Protein AF-A0A9P3JWU4-F1 (afdb_monomer_lite)

Secondary structure (DSSP, 8-state):
-------------------S---GGGS-SB--EE-B-SSEEEEEEEE-HHHHHHHHHHTSGGG-TT--TTS-EEEBS-HHHHHHHHGGGTS-GGG-EEEEEEEEHHHHHHHHHTEEE-TTSS-TTS-S----------SS----------TTTT-SEEEEEEEEE-TT-PEEEEEEEEEEE-HHHHHHHHTTTTEEEEEE-HHHHHHHHIIIIIS--HHHHHTTS---EE-----HHHHHHTTTTPPPHHHHHHHTT--

Radius of gyration: 22.63 Å; chains: 1; bounding box: 100×48×44 Å

pLDDT: mean 80.23, std 25.46, range [28.19, 98.88]

Structure (mmCIF, N/CA/C/O backbone):
data_AF-A0A9P3JWU4-F1
#
_entry.id   AF-A0A9P3JWU4-F1
#
loop_
_atom_s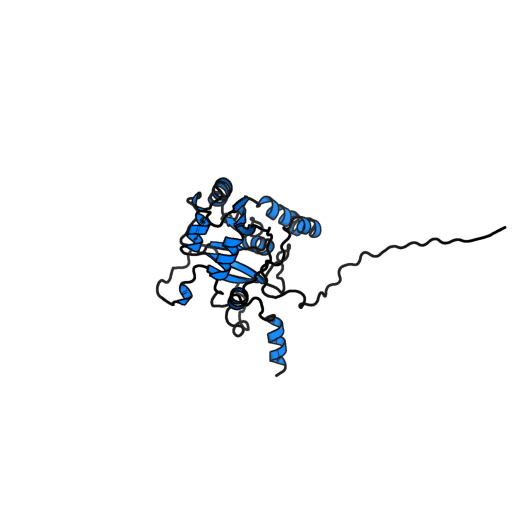ite.group_PDB
_atom_site.id
_atom_site.type_symbol
_atom_site.label_atom_id
_atom_site.label_alt_id
_atom_site.label_comp_id
_atom_site.label_asym_id
_atom_site.label_entity_id
_atom_site.label_seq_id
_atom_site.pdbx_PDB_ins_code
_atom_site.Cartn_x
_atom_site.Cartn_y
_atom_site.Cartn_z
_atom_site.occupancy
_atom_site.B_iso_or_equiv
_atom_site.auth_seq_id
_atom_site.auth_comp_id
_atom_site.auth_asym_id
_atom_site.auth_atom_id
_atom_site.pdbx_PDB_model_num
ATOM 1 N N . MET A 1 1 ? -69.971 -22.251 20.822 1.00 37.25 1 MET A N 1
ATOM 2 C CA . MET A 1 1 ? -69.098 -23.443 20.781 1.00 37.25 1 MET A CA 1
ATOM 3 C C . MET A 1 1 ? -67.683 -22.966 20.485 1.00 37.25 1 MET A C 1
ATOM 5 O O . MET A 1 1 ? -67.554 -22.197 19.546 1.00 37.25 1 MET A O 1
ATOM 9 N N . ALA A 1 2 ? -66.714 -23.394 21.316 1.00 37.97 2 ALA A N 1
ATOM 10 C CA . ALA A 1 2 ? -65.259 -23.099 21.333 1.00 37.97 2 ALA A CA 1
ATOM 11 C C . ALA A 1 2 ? -64.883 -21.612 21.573 1.00 37.97 2 ALA A C 1
ATOM 13 O O . ALA A 1 2 ? -65.160 -20.783 20.720 1.00 37.97 2 ALA A O 1
ATOM 14 N N . GLN A 1 3 ? -64.445 -21.119 22.745 1.00 31.98 3 GLN A N 1
ATOM 15 C CA . GLN A 1 3 ? -63.364 -21.452 23.711 1.00 31.98 3 GLN A CA 1
ATOM 16 C C . GLN A 1 3 ? -61.912 -21.269 23.213 1.00 31.98 3 GLN A C 1
ATOM 18 O O . GLN A 1 3 ? -61.454 -22.068 22.407 1.00 31.98 3 GLN A O 1
ATOM 23 N N . SER A 1 4 ? -61.236 -20.287 23.850 1.00 30.00 4 SER A N 1
ATOM 24 C CA . SER A 1 4 ? -59.821 -20.232 24.309 1.00 30.00 4 SER A CA 1
ATOM 25 C C . SER A 1 4 ? -58.711 -20.190 23.233 1.00 30.00 4 SER A C 1
ATOM 27 O O . SER A 1 4 ? -58.842 -20.822 22.200 1.00 30.00 4 SER A O 1
ATOM 29 N N . SER A 1 5 ? -57.585 -19.472 23.356 1.00 35.16 5 SER A N 1
ATOM 30 C CA . SER A 1 5 ? -56.778 -19.085 24.529 1.00 35.16 5 SER A CA 1
ATOM 31 C C . SER A 1 5 ? -55.750 -17.975 24.203 1.00 35.16 5 SER A C 1
ATOM 33 O O . SER A 1 5 ? -55.296 -17.855 23.067 1.00 35.16 5 SER A O 1
ATOM 35 N N . ASP A 1 6 ? -55.351 -17.241 25.247 1.00 35.03 6 ASP A N 1
ATOM 36 C CA . ASP A 1 6 ? -54.184 -16.352 25.377 1.00 35.03 6 ASP A CA 1
ATOM 37 C C . ASP A 1 6 ? -52.854 -16.905 24.830 1.00 35.03 6 ASP A C 1
ATOM 39 O O . ASP A 1 6 ? -52.588 -18.097 24.957 1.00 35.03 6 ASP A O 1
ATOM 43 N N . SER A 1 7 ? -51.953 -16.009 24.395 1.00 32.28 7 SER A N 1
ATOM 44 C CA . SER A 1 7 ? -50.651 -15.814 25.072 1.00 32.28 7 SER A CA 1
ATOM 45 C C . SER A 1 7 ? -49.801 -14.732 24.396 1.00 32.28 7 SER A C 1
ATOM 47 O O . SER A 1 7 ? -49.468 -14.823 23.215 1.00 32.28 7 SER A O 1
ATOM 49 N N . ALA A 1 8 ? -49.391 -13.739 25.185 1.00 37.44 8 ALA A N 1
ATOM 50 C CA . ALA A 1 8 ? -48.286 -12.843 24.883 1.00 37.44 8 ALA A CA 1
ATOM 51 C C . ALA A 1 8 ? -46.949 -13.605 24.908 1.00 37.44 8 ALA A C 1
ATOM 53 O O . ALA A 1 8 ? -46.707 -14.386 25.827 1.00 37.44 8 ALA A O 1
ATOM 54 N N . PHE A 1 9 ? -46.042 -13.310 23.972 1.00 31.33 9 PHE A N 1
ATOM 55 C CA . PHE A 1 9 ? -44.624 -13.611 24.160 1.00 31.33 9 PHE A CA 1
ATOM 56 C C . PHE A 1 9 ? -43.755 -12.447 23.682 1.00 31.33 9 PHE A C 1
ATOM 58 O O . PHE A 1 9 ? -43.596 -12.171 22.497 1.00 31.33 9 PHE A O 1
ATOM 65 N N . SER A 1 10 ? -43.223 -11.746 24.677 1.00 34.62 10 SER A N 1
ATOM 66 C CA . SER A 1 10 ? -42.090 -10.841 24.576 1.00 34.62 10 SER A CA 1
ATOM 67 C C . SER A 1 10 ? -40.837 -11.659 24.265 1.00 34.62 10 SER A C 1
ATOM 69 O O . SER A 1 10 ? -40.534 -12.601 24.993 1.00 34.62 10 SER A O 1
ATOM 71 N N . SER A 1 11 ? -40.063 -11.281 23.249 1.00 33.41 11 SER A N 1
ATOM 72 C CA . SER A 1 11 ? -38.660 -11.696 23.171 1.00 33.41 11 SER A CA 1
ATOM 73 C C . SER A 1 11 ? -37.769 -10.507 22.833 1.00 33.41 11 SER A C 1
ATOM 75 O O . SER A 1 11 ? -37.489 -10.196 21.676 1.00 33.41 11 SER A O 1
ATOM 77 N N . ARG A 1 12 ? -37.287 -9.859 23.896 1.00 36.41 12 ARG A N 1
ATOM 78 C CA . ARG A 1 12 ? -35.996 -9.171 23.900 1.00 36.41 12 ARG A CA 1
ATOM 79 C C . ARG A 1 12 ? -34.917 -10.190 23.517 1.00 36.41 12 ARG A C 1
ATOM 81 O O . ARG A 1 12 ? -34.580 -11.056 24.315 1.00 36.41 12 ARG A O 1
ATOM 88 N N . GLY A 1 13 ? -34.392 -10.082 22.302 1.00 30.06 13 GLY A N 1
ATOM 89 C CA . GLY A 1 13 ? -33.243 -10.845 21.820 1.00 30.06 13 GLY A CA 1
ATOM 90 C C . GLY A 1 13 ? -31.967 -10.024 21.948 1.00 30.06 13 GLY A C 1
ATOM 91 O O . GLY A 1 13 ? -31.572 -9.344 21.013 1.00 30.06 13 GLY A O 1
ATOM 92 N N . SER A 1 14 ? -31.414 -10.041 23.158 1.00 34.94 14 SER A N 1
ATOM 93 C CA . SER A 1 14 ? -30.021 -9.812 23.553 1.00 34.94 14 SER A CA 1
ATOM 94 C C . SER A 1 14 ? -29.041 -9.276 22.494 1.00 34.94 14 SER A C 1
ATOM 96 O O . SER A 1 14 ? -28.584 -10.003 21.616 1.00 34.94 14 SER A O 1
ATOM 98 N N . SER A 1 15 ? -28.607 -8.028 22.701 1.00 37.97 15 SER A N 1
ATOM 99 C CA . SER A 1 15 ? -27.279 -7.553 22.305 1.00 37.97 15 SER A CA 1
ATOM 100 C C . SER A 1 15 ? -26.234 -8.501 22.897 1.00 37.97 15 SER A C 1
ATOM 102 O O . SER A 1 15 ? -25.996 -8.505 24.106 1.00 37.97 15 SER A O 1
ATOM 104 N N . ALA A 1 16 ? -25.673 -9.373 22.065 1.00 32.38 16 ALA A N 1
ATOM 105 C CA . ALA A 1 16 ? -24.506 -10.154 22.427 1.00 32.38 16 ALA A CA 1
ATOM 106 C C . ALA A 1 16 ? -23.281 -9.282 22.155 1.00 32.38 16 ALA A C 1
ATOM 108 O O . ALA A 1 16 ? -22.803 -9.179 21.027 1.00 32.38 16 ALA A O 1
ATOM 109 N N . ALA A 1 17 ? -22.803 -8.627 23.212 1.00 33.75 17 ALA A N 1
ATOM 110 C CA . ALA A 1 17 ? -21.434 -8.156 23.278 1.00 33.75 17 ALA A CA 1
ATOM 111 C C . ALA A 1 17 ? -20.514 -9.311 22.854 1.00 33.75 17 ALA A C 1
ATOM 113 O O . ALA A 1 17 ? -20.562 -10.392 23.445 1.00 33.75 17 ALA A O 1
ATOM 114 N N . LEU A 1 18 ? -19.721 -9.091 21.805 1.00 33.44 18 LEU A N 1
ATOM 115 C CA . LEU A 1 18 ? -18.682 -10.017 21.370 1.00 33.44 18 LEU A CA 1
ATOM 116 C C . LEU A 1 18 ? -17.683 -10.167 22.520 1.00 33.44 18 LEU A C 1
ATOM 118 O O . LEU A 1 18 ? -16.851 -9.298 22.775 1.00 33.44 18 LEU A O 1
ATOM 122 N N . SER A 1 19 ? -17.846 -11.257 23.264 1.00 33.41 19 SER A N 1
ATOM 123 C CA . SER A 1 19 ? -16.952 -11.669 24.333 1.00 33.41 19 SER A CA 1
ATOM 124 C C . SER A 1 19 ? -15.575 -11.973 23.746 1.00 33.41 19 SER A C 1
ATOM 126 O O . SER A 1 19 ? -15.438 -12.707 22.767 1.00 33.41 19 SER A O 1
ATOM 128 N N . ALA A 1 20 ? -14.558 -11.369 24.351 1.00 46.78 20 ALA A N 1
ATOM 129 C CA . ALA A 1 20 ? -13.158 -11.563 24.038 1.00 46.78 20 ALA A CA 1
ATOM 130 C C . ALA A 1 20 ? -12.727 -13.006 24.337 1.00 46.78 20 ALA A C 1
ATOM 132 O O . ALA A 1 20 ? -12.542 -13.366 25.496 1.00 46.78 20 ALA A O 1
ATOM 133 N N . SER A 1 21 ? -12.584 -13.831 23.296 1.00 42.62 21 SER A N 1
ATOM 134 C CA . SER A 1 21 ? -11.640 -14.965 23.201 1.00 42.62 21 SER A CA 1
ATOM 135 C C . SER A 1 21 ? -11.882 -15.757 21.911 1.00 42.62 21 SER A C 1
ATOM 137 O O . SER A 1 21 ? -12.204 -16.941 21.914 1.00 42.62 21 SER A O 1
ATOM 139 N N . THR A 1 22 ? -11.706 -15.101 20.764 1.00 38.50 22 THR A N 1
ATOM 140 C CA . THR A 1 22 ? -11.489 -15.823 19.506 1.00 38.50 22 THR A CA 1
ATOM 141 C C . THR A 1 22 ? -10.108 -16.487 19.594 1.00 38.50 22 THR A C 1
ATOM 143 O O . THR A 1 22 ? -9.132 -15.763 19.808 1.00 38.50 22 THR A O 1
ATOM 146 N N . PRO A 1 23 ? -9.977 -17.824 19.490 1.00 42.78 23 PRO A N 1
ATOM 147 C CA . PRO A 1 23 ? -8.683 -18.480 19.634 1.00 42.78 23 PRO A CA 1
ATOM 148 C C . PRO A 1 23 ? -7.704 -17.966 18.571 1.00 42.78 23 PRO A C 1
ATOM 150 O O . PRO A 1 23 ? -8.067 -17.808 17.404 1.00 42.78 23 PRO A O 1
ATOM 153 N N . LEU A 1 24 ? -6.450 -17.745 18.982 1.00 48.25 24 LEU A N 1
ATOM 154 C CA . LEU A 1 24 ? -5.320 -17.263 18.166 1.00 48.25 24 LEU A CA 1
ATOM 155 C C . LEU A 1 24 ? -5.073 -18.086 16.878 1.00 48.25 24 LEU A C 1
ATOM 157 O O . LEU A 1 24 ? -4.341 -17.654 15.994 1.00 48.25 24 LEU A O 1
ATOM 161 N N . ALA A 1 25 ? -5.726 -19.244 16.747 1.00 51.16 25 ALA A N 1
ATOM 162 C CA . ALA A 1 25 ? -5.556 -20.235 15.691 1.00 51.16 25 ALA A CA 1
ATOM 163 C C . ALA A 1 25 ? -6.362 -20.002 14.392 1.00 51.16 25 ALA A C 1
ATOM 165 O O . ALA A 1 25 ? -6.246 -20.811 13.477 1.00 51.16 25 ALA A O 1
ATOM 166 N N . LEU A 1 26 ? -7.193 -18.956 14.270 1.00 64.94 26 LEU A N 1
ATOM 167 C CA . LEU A 1 26 ? -8.066 -18.810 13.085 1.00 64.94 26 LEU A CA 1
ATOM 168 C C . LEU A 1 26 ? -7.415 -18.152 11.857 1.00 64.94 26 LEU A C 1
ATOM 170 O O . LEU A 1 26 ? -7.972 -18.245 10.767 1.00 64.94 26 LEU A O 1
ATOM 174 N N . PHE A 1 27 ? -6.246 -17.522 11.994 1.00 69.88 27 PHE A N 1
ATOM 175 C CA . PHE A 1 27 ? -5.587 -16.838 10.877 1.00 69.88 27 PHE A CA 1
ATOM 176 C C . PHE A 1 27 ? -4.122 -17.259 10.749 1.00 69.88 27 PHE A C 1
ATOM 178 O O . PHE A 1 27 ? -3.419 -17.276 11.763 1.00 69.88 27 PHE A O 1
ATOM 185 N N . PRO A 1 28 ? -3.619 -17.541 9.529 1.00 88.00 28 PRO A N 1
ATOM 186 C CA . PRO A 1 28 ? -2.187 -17.718 9.315 1.00 88.00 28 PRO A CA 1
ATOM 187 C C . PRO A 1 28 ? -1.413 -16.470 9.761 1.00 88.00 28 PRO A C 1
ATOM 189 O O . PRO A 1 28 ? -1.845 -15.341 9.490 1.00 88.00 28 PRO A O 1
ATOM 192 N N . GLU A 1 29 ? -0.258 -16.658 10.416 1.00 91.31 29 GLU A N 1
ATOM 193 C CA . GLU A 1 29 ? 0.580 -15.539 10.878 1.00 91.31 29 GLU A CA 1
ATOM 194 C C . GLU A 1 29 ? 0.991 -14.643 9.700 1.00 91.31 29 GLU A C 1
ATOM 196 O O . GLU A 1 29 ? 0.980 -13.417 9.810 1.00 91.31 29 GLU A O 1
ATOM 201 N N . ARG A 1 30 ? 1.332 -15.257 8.560 1.00 95.25 30 ARG A N 1
ATOM 202 C CA . ARG A 1 30 ? 1.864 -14.603 7.358 1.00 95.25 30 ARG A CA 1
ATOM 203 C C . ARG A 1 30 ? 0.929 -14.833 6.173 1.00 95.25 30 ARG A C 1
ATOM 205 O O . ARG A 1 30 ? 1.053 -15.808 5.440 1.00 95.25 30 ARG A O 1
ATOM 212 N N . GLN A 1 31 ? 0.000 -13.905 5.980 1.00 95.31 31 GLN A N 1
ATOM 213 C CA . GLN A 1 31 ? -0.978 -13.934 4.894 1.00 95.31 31 GLN A CA 1
ATOM 214 C C . GLN A 1 31 ? -1.033 -12.564 4.220 1.00 95.31 31 GLN A C 1
ATOM 216 O O . GLN A 1 31 ? -1.078 -11.535 4.896 1.00 95.31 31 GLN A O 1
ATOM 221 N N . ILE A 1 32 ? -1.028 -12.541 2.887 1.00 97.75 32 ILE A N 1
ATOM 222 C CA . ILE A 1 32 ? -1.255 -11.304 2.138 1.00 97.75 32 ILE A CA 1
ATOM 223 C C . ILE A 1 32 ? -2.755 -11.032 2.172 1.00 97.75 32 ILE A C 1
ATOM 225 O O . ILE A 1 32 ? -3.530 -11.822 1.639 1.00 97.75 32 ILE A O 1
ATOM 229 N N . ARG A 1 33 ? -3.152 -9.925 2.800 1.00 97.38 33 ARG A N 1
ATOM 230 C CA . ARG A 1 33 ? -4.524 -9.414 2.759 1.00 97.38 33 ARG A CA 1
ATOM 231 C C . ARG A 1 33 ? -4.546 -8.145 1.932 1.00 97.38 33 ARG A C 1
ATOM 233 O O . ARG A 1 33 ? -3.697 -7.276 2.137 1.00 97.38 33 ARG A O 1
ATOM 240 N N . ALA A 1 34 ? -5.440 -8.085 0.958 1.00 98.25 34 ALA A N 1
ATOM 241 C CA . ALA A 1 34 ? -5.491 -6.994 -0.002 1.00 98.25 34 ALA A CA 1
ATOM 242 C C . ALA A 1 34 ? -6.907 -6.815 -0.546 1.00 98.25 34 ALA A C 1
ATOM 244 O O . ALA A 1 34 ? -7.691 -7.757 -0.586 1.00 98.25 34 ALA A O 1
ATOM 245 N N . SER A 1 35 ? -7.210 -5.613 -1.030 1.00 98.50 35 SER A N 1
ATOM 246 C CA . SER A 1 35 ? -8.372 -5.385 -1.887 1.00 98.50 35 SER A CA 1
ATOM 247 C C . SER A 1 35 ? -7.968 -5.637 -3.338 1.00 98.50 35 SER A C 1
ATOM 249 O O . SER A 1 35 ? -7.003 -5.040 -3.827 1.00 98.50 35 SER A O 1
ATOM 251 N N . PHE A 1 36 ? -8.663 -6.539 -4.025 1.00 98.50 36 PHE A N 1
ATOM 252 C CA . PHE A 1 36 ? -8.336 -6.923 -5.396 1.00 98.50 36 PHE A CA 1
ATOM 253 C C . PHE A 1 36 ? -9.585 -7.257 -6.217 1.00 98.50 36 PHE A C 1
ATOM 255 O O . PHE A 1 36 ? -10.675 -7.462 -5.694 1.00 98.50 36 PHE A O 1
ATOM 262 N N . THR A 1 37 ? -9.404 -7.274 -7.531 1.00 97.94 37 THR A N 1
ATOM 263 C CA . THR A 1 37 ? -10.370 -7.715 -8.538 1.00 97.94 37 THR A CA 1
ATOM 264 C C . THR A 1 37 ? -9.746 -8.842 -9.359 1.00 97.94 37 THR A C 1
ATOM 266 O O . THR A 1 37 ? -8.609 -9.251 -9.118 1.00 97.94 37 THR A O 1
ATOM 269 N N . GLU A 1 38 ? -10.445 -9.312 -10.391 1.00 97.50 38 GLU A N 1
ATOM 270 C CA . GLU A 1 38 ? -9.880 -10.264 -11.352 1.00 97.50 38 GLU A CA 1
ATOM 271 C C . GLU A 1 38 ? -8.575 -9.757 -11.992 1.00 97.50 38 GLU A C 1
ATOM 273 O O . GLU A 1 38 ? -7.665 -10.549 -12.234 1.00 97.50 38 GLU A O 1
ATOM 278 N N . SER A 1 39 ? -8.457 -8.442 -12.214 1.00 98.12 39 SER A N 1
ATOM 279 C CA . SER A 1 39 ? -7.372 -7.831 -12.990 1.00 98.12 39 SER A CA 1
ATOM 280 C C . SER A 1 39 ? -6.420 -6.947 -12.186 1.00 98.12 39 SER A C 1
ATOM 282 O O . SER A 1 39 ? -5.355 -6.592 -12.700 1.00 98.12 39 SER A O 1
ATOM 284 N N . THR A 1 40 ? -6.772 -6.548 -10.960 1.00 98.69 40 THR A N 1
ATOM 285 C CA . THR A 1 40 ? -5.950 -5.619 -10.170 1.00 98.69 40 THR A CA 1
ATOM 286 C C . THR A 1 40 ? -5.861 -5.972 -8.699 1.00 98.69 40 THR A C 1
ATOM 288 O O . THR A 1 40 ? -6.788 -6.546 -8.150 1.00 98.69 40 THR A O 1
ATOM 291 N N . VAL A 1 41 ? -4.778 -5.557 -8.049 1.00 98.75 41 VAL A N 1
ATOM 292 C CA . VAL A 1 41 ? -4.599 -5.607 -6.595 1.00 98.75 41 VAL A CA 1
ATOM 293 C C . VAL A 1 41 ? -4.132 -4.251 -6.092 1.00 98.75 41 VAL A C 1
ATOM 295 O O . VAL A 1 41 ? -3.244 -3.624 -6.679 1.00 98.75 41 VAL A O 1
ATOM 298 N N . ARG A 1 42 ? -4.748 -3.774 -5.014 1.00 98.88 42 ARG A N 1
ATOM 299 C CA . ARG A 1 42 ? -4.441 -2.478 -4.424 1.00 98.88 42 ARG A CA 1
ATOM 300 C C . ARG A 1 42 ? -3.264 -2.573 -3.469 1.00 98.88 42 ARG A C 1
ATOM 302 O O . ARG A 1 42 ? -3.200 -3.444 -2.607 1.00 98.88 42 ARG A O 1
ATOM 309 N N . VAL A 1 43 ? -2.366 -1.605 -3.592 1.00 98.88 43 VAL A N 1
ATOM 310 C CA . VAL A 1 43 ? -1.323 -1.312 -2.613 1.00 98.88 43 VAL A CA 1
ATOM 311 C C . VAL A 1 43 ? -1.309 0.175 -2.294 1.00 98.88 43 VAL A C 1
ATOM 313 O O . VAL A 1 43 ? -1.793 0.997 -3.066 1.00 98.88 43 VAL A O 1
ATOM 316 N N . TYR A 1 44 ? -0.708 0.533 -1.171 1.00 98.88 44 TYR A N 1
ATOM 317 C CA . TYR A 1 44 ? -0.662 1.893 -0.674 1.00 98.88 44 TYR A CA 1
ATOM 318 C C . TYR A 1 44 ? 0.765 2.404 -0.517 1.00 98.88 44 TYR A C 1
ATOM 320 O O . TYR A 1 44 ? 1.688 1.657 -0.166 1.00 98.88 44 TYR A O 1
ATOM 328 N N . GLN A 1 45 ? 0.924 3.705 -0.752 1.00 98.38 45 GLN A N 1
ATOM 329 C CA . GLN A 1 45 ? 2.129 4.476 -0.450 1.00 98.38 45 GLN A CA 1
ATOM 330 C C . GLN A 1 45 ? 1.748 5.883 0.013 1.00 98.38 45 GLN A C 1
ATOM 332 O O . GLN A 1 45 ? 0.682 6.385 -0.341 1.00 98.38 45 GLN A O 1
ATOM 337 N N . ALA A 1 46 ? 2.629 6.531 0.775 1.00 97.81 46 ALA A N 1
ATOM 338 C CA . ALA A 1 46 ? 2.438 7.902 1.229 1.00 97.81 46 ALA A CA 1
ATOM 339 C C . ALA A 1 46 ? 3.595 8.797 0.783 1.00 97.81 46 ALA A C 1
ATOM 341 O O . ALA A 1 46 ? 4.751 8.374 0.816 1.00 97.81 46 ALA A O 1
ATOM 342 N N . TYR A 1 47 ? 3.270 10.022 0.374 1.00 97.31 47 TYR A N 1
ATOM 343 C CA . TYR A 1 47 ? 4.219 10.991 -0.163 1.00 97.31 47 TYR A CA 1
ATOM 344 C C . TYR A 1 47 ? 3.827 12.435 0.172 1.00 97.31 47 TYR A C 1
ATOM 346 O O . TYR A 1 47 ? 2.706 12.714 0.598 1.00 97.31 47 TYR A O 1
ATOM 354 N N . SER A 1 48 ? 4.740 13.373 -0.092 1.00 97.12 48 SER A N 1
ATOM 355 C CA . SER A 1 48 ? 4.436 14.799 -0.148 1.00 97.12 48 SER A CA 1
ATOM 356 C C . SER A 1 48 ? 3.466 15.097 -1.291 1.00 97.12 48 SER A C 1
ATOM 358 O O . SER A 1 48 ? 3.420 14.384 -2.306 1.00 97.12 48 SER A O 1
ATOM 360 N N . ARG A 1 49 ? 2.752 16.223 -1.204 1.00 96.25 49 ARG A N 1
ATOM 361 C CA . ARG A 1 49 ? 1.881 16.695 -2.290 1.00 96.25 49 ARG A CA 1
ATOM 362 C C . ARG A 1 49 ? 2.604 16.831 -3.634 1.00 96.25 49 ARG A C 1
ATOM 364 O O . ARG A 1 49 ? 2.010 16.533 -4.667 1.00 96.25 49 ARG A O 1
ATOM 371 N N . SER A 1 50 ? 3.874 17.240 -3.630 1.00 96.50 50 SER A N 1
ATOM 372 C CA . SER A 1 50 ? 4.691 17.412 -4.843 1.00 96.50 50 SER A CA 1
ATOM 373 C C . SER A 1 50 ? 4.975 16.111 -5.607 1.00 96.50 50 SER A C 1
ATOM 375 O O . SER A 1 50 ? 5.285 16.156 -6.797 1.00 96.50 50 SER A O 1
ATOM 377 N N . ILE A 1 51 ? 4.852 14.954 -4.952 1.00 97.25 51 ILE A N 1
ATOM 378 C CA . ILE A 1 51 ? 4.942 13.638 -5.596 1.00 97.25 51 ILE A CA 1
ATOM 379 C C . ILE A 1 51 ? 3.545 13.091 -5.879 1.00 97.25 51 ILE A C 1
ATOM 381 O O . ILE A 1 51 ? 3.272 12.647 -6.991 1.00 97.25 51 ILE A O 1
ATOM 385 N N . ALA A 1 52 ? 2.643 13.166 -4.900 1.00 97.75 52 ALA A N 1
ATOM 386 C CA . ALA A 1 52 ? 1.328 12.546 -4.995 1.00 97.75 52 ALA A CA 1
ATOM 387 C C . ALA A 1 52 ? 0.420 13.165 -6.071 1.00 97.75 52 ALA A C 1
ATOM 389 O O . ALA A 1 52 ? -0.277 12.436 -6.782 1.00 97.75 52 ALA A O 1
ATOM 390 N N . ALA A 1 53 ? 0.442 14.492 -6.226 1.00 97.25 53 ALA A N 1
ATOM 391 C CA . ALA A 1 53 ? -0.397 15.183 -7.203 1.00 97.25 53 ALA A CA 1
ATOM 392 C C . ALA A 1 53 ? -0.050 14.813 -8.661 1.00 97.25 53 ALA A C 1
ATOM 394 O O . ALA A 1 53 ? -0.936 14.320 -9.357 1.00 97.25 53 ALA A O 1
ATOM 395 N N . PRO A 1 54 ? 1.203 14.959 -9.140 1.00 97.88 54 PRO A N 1
ATOM 396 C CA . PRO A 1 54 ? 1.534 14.560 -10.509 1.00 97.88 54 PRO A CA 1
ATOM 397 C C . PRO A 1 54 ? 1.425 13.044 -10.724 1.00 97.88 54 PRO A C 1
ATOM 399 O O . PRO A 1 54 ? 1.043 12.616 -11.812 1.00 97.88 54 PRO A O 1
ATOM 402 N N . ALA A 1 55 ? 1.711 12.217 -9.708 1.00 97.88 55 ALA A N 1
ATOM 403 C CA . ALA A 1 55 ? 1.598 10.766 -9.849 1.00 97.88 55 ALA A CA 1
ATOM 404 C C . ALA A 1 55 ? 0.148 10.316 -10.073 1.00 97.88 55 ALA A C 1
ATOM 406 O O . ALA A 1 55 ? -0.114 9.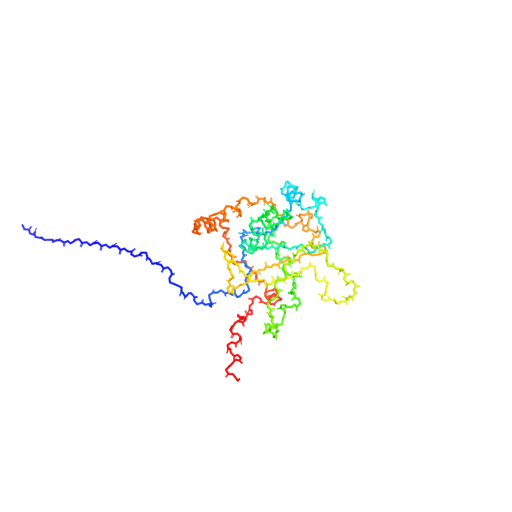516 -10.967 1.00 97.88 55 ALA A O 1
ATOM 407 N N . SER A 1 56 ? -0.801 10.858 -9.305 1.00 97.50 56 SER A N 1
ATOM 408 C CA . SER A 1 56 ? -2.228 10.545 -9.471 1.00 97.50 56 SER A CA 1
ATOM 409 C C . SER A 1 56 ? -2.819 11.119 -10.761 1.00 97.50 56 SER A C 1
ATOM 411 O O . SER A 1 56 ? -3.653 10.471 -11.382 1.00 97.50 56 SER A O 1
ATOM 413 N N . GLN A 1 57 ? -2.355 12.288 -11.214 1.00 97.75 57 GLN A N 1
ATOM 414 C CA . GLN A 1 57 ? -2.811 12.901 -12.469 1.00 97.75 57 GLN A CA 1
ATOM 415 C C . GLN A 1 57 ? -2.304 12.171 -13.718 1.00 97.75 57 GLN A C 1
ATOM 417 O O . GLN A 1 57 ? -3.059 11.987 -14.668 1.00 97.75 57 GLN A O 1
ATOM 422 N N . CYS A 1 58 ? -1.032 11.762 -13.730 1.00 97.62 58 CYS A N 1
ATOM 423 C CA . CYS A 1 58 ? -0.411 11.106 -14.887 1.00 97.62 58 CYS A CA 1
ATOM 424 C C . CYS A 1 58 ? -0.450 9.576 -14.812 1.00 97.62 58 CYS A C 1
ATOM 426 O O . CYS A 1 58 ? -0.054 8.912 -15.763 1.00 97.62 58 CYS A O 1
ATOM 428 N N . ASN A 1 59 ? -0.912 9.013 -13.695 1.00 97.75 59 ASN A N 1
ATOM 429 C CA . ASN A 1 59 ? -0.977 7.576 -13.446 1.00 97.75 59 ASN A CA 1
ATOM 430 C C . ASN A 1 59 ? 0.386 6.847 -13.416 1.00 97.75 59 ASN A C 1
ATOM 432 O O . ASN A 1 59 ? 0.464 5.647 -13.673 1.00 97.75 59 ASN A O 1
ATOM 436 N N . HIS A 1 60 ? 1.474 7.551 -13.098 1.00 97.00 60 HIS A N 1
ATOM 437 C CA . HIS A 1 60 ? 2.804 6.966 -12.902 1.00 97.00 60 HIS A CA 1
ATOM 438 C C . HIS A 1 60 ? 3.688 7.902 -12.067 1.00 97.00 60 HIS A C 1
ATOM 440 O O . HIS A 1 60 ? 3.503 9.113 -12.078 1.00 97.00 60 HIS A O 1
ATOM 446 N N . PHE A 1 61 ? 4.689 7.374 -11.361 1.00 97.00 61 PHE A N 1
ATOM 447 C CA . PHE A 1 61 ? 5.540 8.185 -10.476 1.00 97.00 61 PHE A CA 1
ATOM 448 C C . PHE A 1 61 ? 6.639 8.966 -11.202 1.00 97.00 61 PHE A C 1
ATOM 450 O O . PHE A 1 61 ? 7.099 9.986 -10.693 1.00 97.00 61 PHE A O 1
ATOM 457 N N . ALA A 1 62 ? 7.030 8.535 -12.405 1.00 94.62 62 ALA A N 1
ATOM 458 C CA . ALA A 1 62 ? 8.027 9.227 -13.224 1.00 94.62 62 ALA A CA 1
ATOM 459 C C . ALA A 1 62 ? 7.588 10.639 -13.672 1.00 94.62 62 ALA A C 1
ATOM 461 O O . ALA A 1 62 ? 8.415 11.394 -14.173 1.00 94.62 62 ALA A O 1
ATOM 462 N N . SER A 1 63 ? 6.316 11.017 -13.482 1.00 93.75 63 SER A N 1
ATOM 463 C CA . SER A 1 63 ? 5.827 12.380 -13.722 1.00 93.75 63 SER A CA 1
ATOM 464 C C . SER A 1 63 ? 6.260 13.365 -12.631 1.00 93.75 63 SER A C 1
ATOM 466 O O . SER A 1 63 ? 6.190 14.576 -12.840 1.00 93.75 63 SER A O 1
ATOM 468 N N . SER A 1 64 ? 6.710 12.878 -11.468 1.00 92.44 64 SER A N 1
ATOM 469 C CA . SER A 1 64 ? 7.214 13.728 -10.393 1.00 92.44 64 SER A CA 1
ATOM 470 C C . SER A 1 64 ? 8.743 13.789 -10.396 1.00 92.44 64 SER A C 1
ATOM 472 O O . SER A 1 64 ? 9.387 12.762 -10.168 1.00 92.44 64 SER A O 1
ATOM 474 N N . PRO A 1 65 ? 9.357 14.984 -10.492 1.00 87.69 65 PRO A N 1
ATOM 475 C CA . PRO A 1 65 ? 10.802 15.130 -10.302 1.00 87.69 65 PRO A CA 1
ATOM 476 C C . PRO A 1 65 ? 11.239 14.841 -8.854 1.00 87.69 65 PRO A C 1
ATOM 478 O O . PRO A 1 65 ? 12.422 14.637 -8.589 1.00 87.69 65 PRO A O 1
ATOM 481 N N . GLY A 1 66 ? 10.299 14.825 -7.900 1.00 88.94 66 GLY A N 1
ATOM 482 C CA . GLY A 1 66 ? 10.568 14.503 -6.499 1.00 88.94 66 GLY A CA 1
ATOM 483 C C . GLY A 1 66 ? 10.704 13.004 -6.221 1.00 88.94 66 GLY A C 1
ATOM 484 O O . GLY A 1 66 ? 11.230 12.633 -5.168 1.00 88.94 66 GLY A O 1
ATOM 485 N N . PHE A 1 67 ? 10.255 12.136 -7.135 1.00 90.56 67 PHE A N 1
ATOM 486 C CA . PHE A 1 67 ? 10.326 10.689 -6.953 1.00 90.56 67 PHE A CA 1
ATOM 487 C C . PHE A 1 67 ? 11.745 10.168 -7.228 1.00 90.56 67 PHE A C 1
ATOM 489 O O . PHE A 1 67 ? 12.291 10.335 -8.317 1.00 90.56 67 PHE A O 1
ATOM 496 N N . LYS A 1 68 ? 12.364 9.516 -6.235 1.00 89.06 68 LYS A N 1
ATOM 497 C CA . LYS A 1 68 ? 13.771 9.086 -6.297 1.00 89.06 68 LYS A CA 1
ATOM 498 C C . LYS A 1 68 ? 13.900 7.576 -6.500 1.00 89.06 68 LYS A C 1
ATOM 500 O O . LYS A 1 68 ? 13.718 6.812 -5.558 1.00 89.06 68 LYS A O 1
ATOM 505 N N . LEU A 1 69 ? 14.348 7.163 -7.686 1.00 84.56 69 LEU A N 1
ATOM 506 C CA . LEU A 1 69 ? 14.607 5.754 -8.035 1.00 84.56 69 LEU A CA 1
ATOM 507 C C . LEU A 1 69 ? 15.799 5.115 -7.304 1.00 84.56 69 LEU A C 1
ATOM 509 O O . LEU A 1 69 ? 15.894 3.895 -7.224 1.00 84.56 69 LEU A O 1
ATOM 513 N N . GLY A 1 70 ? 16.709 5.922 -6.750 1.00 79.44 70 GLY A N 1
ATOM 514 C CA . GLY A 1 70 ? 17.888 5.425 -6.030 1.00 79.44 70 GLY A CA 1
ATOM 515 C C . GLY A 1 70 ? 17.593 4.830 -4.646 1.00 79.44 70 GLY A C 1
ATOM 516 O O . GLY A 1 70 ? 18.511 4.353 -3.984 1.00 79.44 70 GLY A O 1
ATOM 517 N N . ARG A 1 71 ? 16.340 4.879 -4.178 1.00 84.56 71 ARG A N 1
ATOM 518 C CA . ARG A 1 71 ? 15.915 4.331 -2.882 1.00 84.56 71 ARG A CA 1
ATOM 519 C C . ARG A 1 71 ? 14.957 3.162 -3.086 1.00 84.56 71 ARG A C 1
ATOM 521 O O . ARG A 1 71 ? 14.294 3.052 -4.111 1.00 84.56 71 ARG A O 1
ATOM 528 N N . MET A 1 72 ? 14.868 2.307 -2.071 1.00 92.50 72 MET A N 1
ATOM 529 C CA . MET A 1 72 ? 13.849 1.261 -2.017 1.00 92.50 72 MET A CA 1
ATOM 530 C C . MET A 1 72 ? 12.447 1.886 -2.056 1.00 92.50 72 MET A C 1
ATOM 532 O O . MET A 1 72 ? 12.164 2.802 -1.283 1.00 92.50 72 MET A O 1
ATOM 536 N N . THR A 1 73 ? 11.578 1.366 -2.919 1.00 94.62 73 THR A N 1
ATOM 537 C CA . THR A 1 73 ? 10.166 1.758 -3.025 1.00 94.62 73 THR A CA 1
ATOM 538 C C . THR A 1 73 ? 9.308 0.720 -2.309 1.00 94.62 73 THR A C 1
ATOM 540 O O . THR A 1 73 ? 9.263 -0.429 -2.736 1.00 94.62 73 THR A O 1
ATOM 543 N N . TRP A 1 74 ? 8.665 1.097 -1.201 1.00 97.38 74 TRP A N 1
ATOM 544 C CA . TRP A 1 74 ? 7.932 0.165 -0.337 1.00 97.38 74 TRP A CA 1
ATOM 545 C C . TRP A 1 74 ? 6.418 0.252 -0.529 1.00 97.38 74 TRP A C 1
ATOM 547 O O . TRP A 1 74 ? 5.783 1.168 0.000 1.00 97.38 74 TRP A O 1
ATOM 557 N N . ILE A 1 75 ? 5.831 -0.768 -1.151 1.00 98.38 75 ILE A N 1
ATOM 558 C CA . ILE A 1 75 ? 4.379 -0.909 -1.324 1.00 98.38 75 ILE A CA 1
ATOM 559 C C . ILE A 1 75 ? 3.766 -1.789 -0.222 1.00 98.38 75 ILE A C 1
ATOM 561 O O . ILE A 1 75 ? 4.418 -2.703 0.293 1.00 98.38 75 ILE A O 1
ATOM 565 N N . LYS A 1 76 ? 2.525 -1.484 0.176 1.00 98.56 76 LYS A N 1
ATOM 566 C CA . LYS A 1 76 ? 1.804 -2.152 1.278 1.00 98.56 76 LYS A CA 1
ATOM 567 C C . LYS A 1 76 ? 0.372 -2.468 0.853 1.00 98.56 76 LYS A C 1
ATOM 569 O O . LYS A 1 76 ? -0.358 -1.519 0.600 1.00 98.56 76 LYS A O 1
ATOM 574 N N . PRO A 1 77 ? -0.050 -3.735 0.775 1.00 98.50 77 PRO A N 1
ATOM 575 C CA . PRO A 1 77 ? -1.447 -4.053 0.486 1.00 98.50 77 PRO A CA 1
ATOM 576 C C . PRO A 1 77 ? -2.414 -3.637 1.606 1.00 98.50 77 PRO A C 1
ATOM 578 O O . PRO A 1 77 ? -3.502 -3.177 1.302 1.00 98.50 77 PRO A O 1
ATOM 581 N N . SER A 1 78 ? -1.985 -3.727 2.871 1.00 98.56 78 SER A N 1
ATOM 582 C CA . SER A 1 78 ? -2.822 -3.438 4.047 1.00 98.56 78 SER A CA 1
ATOM 583 C C . SER A 1 78 ? -3.030 -1.938 4.292 1.00 98.56 78 SER A C 1
ATOM 585 O O . SER A 1 78 ? -2.067 -1.162 4.418 1.00 98.56 78 SER A O 1
ATOM 587 N N . PHE A 1 79 ? -4.298 -1.545 4.425 1.00 98.69 79 PHE A N 1
ATOM 588 C CA . PHE A 1 79 ? -4.748 -0.205 4.781 1.00 98.69 79 PHE A CA 1
ATOM 589 C C . PHE A 1 79 ? -4.273 0.180 6.179 1.00 98.69 79 PHE A C 1
ATOM 591 O O . PHE A 1 79 ? -3.668 1.239 6.345 1.00 98.69 79 PHE A O 1
ATOM 598 N N . CYS A 1 80 ? -4.501 -0.665 7.188 1.00 98.50 80 CYS A N 1
ATOM 599 C CA . CYS A 1 80 ? -4.137 -0.362 8.576 1.00 98.50 80 CYS A CA 1
ATOM 600 C C . CYS A 1 80 ? -2.618 -0.310 8.773 1.00 98.50 80 CYS A C 1
ATOM 602 O O . CYS A 1 80 ? -2.114 0.561 9.494 1.00 98.50 80 CYS A O 1
ATOM 604 N N . TRP A 1 81 ? -1.860 -1.143 8.056 1.00 98.44 81 TRP A N 1
ATOM 605 C CA . TRP A 1 81 ? -0.407 -1.027 8.035 1.00 98.44 81 TRP A CA 1
ATOM 606 C C . TRP A 1 81 ? 0.049 0.297 7.411 1.00 98.44 81 TRP A C 1
ATOM 608 O O . TRP A 1 81 ? 0.924 0.980 7.955 1.00 98.44 81 TRP A O 1
ATOM 618 N N . MET A 1 82 ? -0.564 0.729 6.304 1.00 98.56 82 MET A N 1
ATOM 619 C CA . MET A 1 82 ? -0.287 2.050 5.733 1.00 98.56 82 MET A CA 1
ATOM 620 C C . MET A 1 82 ? -0.687 3.185 6.691 1.00 98.56 82 MET A C 1
ATOM 622 O O . MET A 1 82 ? 0.084 4.131 6.880 1.00 98.56 82 MET A O 1
ATOM 626 N N . ALA A 1 83 ? -1.847 3.077 7.337 1.00 98.31 83 ALA A N 1
ATOM 627 C CA . ALA A 1 83 ? -2.342 4.050 8.301 1.00 98.31 83 ALA A CA 1
ATOM 628 C C . ALA A 1 83 ? -1.363 4.227 9.464 1.00 98.31 83 ALA A C 1
ATOM 630 O O . ALA A 1 83 ? -1.016 5.357 9.801 1.00 98.31 83 ALA A O 1
ATOM 631 N N . TYR A 1 84 ? -0.838 3.131 10.010 1.00 98.19 84 TYR A N 1
ATOM 632 C CA . TYR A 1 84 ? 0.200 3.160 11.038 1.00 98.19 84 TYR A CA 1
ATOM 633 C C . TYR A 1 84 ? 1.477 3.857 10.561 1.00 98.19 84 TYR A C 1
ATOM 635 O O . TYR A 1 84 ? 2.050 4.695 11.263 1.00 98.19 84 TYR A O 1
ATOM 643 N N . ARG A 1 85 ? 1.927 3.537 9.342 1.00 97.19 85 ARG A N 1
ATOM 644 C CA . ARG A 1 85 ? 3.189 4.054 8.799 1.00 97.19 85 ARG A CA 1
ATOM 645 C C . ARG A 1 85 ? 3.152 5.555 8.529 1.00 97.19 85 ARG A C 1
ATOM 647 O O . ARG A 1 85 ? 4.129 6.225 8.863 1.00 97.19 85 ARG A O 1
ATOM 654 N N . ALA A 1 86 ? 2.039 6.070 8.011 1.00 97.12 86 ALA A N 1
ATOM 655 C CA . ALA A 1 86 ? 1.853 7.499 7.744 1.00 97.12 86 ALA A CA 1
ATOM 656 C C . ALA A 1 86 ? 1.136 8.260 8.877 1.00 97.12 86 ALA A C 1
ATOM 658 O O . ALA A 1 86 ? 0.911 9.465 8.756 1.00 97.12 86 ALA A O 1
ATOM 659 N N . GLY A 1 87 ? 0.730 7.578 9.955 1.00 97.44 87 GLY A N 1
ATOM 660 C CA . GLY A 1 87 ? -0.157 8.132 10.985 1.00 97.44 87 GLY A CA 1
ATOM 661 C C . GLY A 1 87 ? -1.414 8.753 10.378 1.00 97.44 87 GLY A C 1
ATOM 662 O O . GLY A 1 87 ? -1.689 9.924 10.616 1.00 97.44 87 GLY A O 1
ATOM 663 N N . TYR A 1 88 ? -2.111 8.010 9.514 1.00 97.88 88 TYR A N 1
ATOM 664 C CA . TYR A 1 88 ? -3.282 8.488 8.766 1.00 97.88 88 TYR A CA 1
ATOM 665 C C . TYR A 1 88 ? -3.040 9.751 7.914 1.00 97.88 88 TYR A C 1
ATOM 667 O O . TYR A 1 88 ? -3.967 10.527 7.698 1.00 97.88 88 TYR A O 1
ATOM 675 N N . SER A 1 89 ? -1.813 9.963 7.418 1.00 97.69 89 SER A N 1
ATOM 676 C CA . SER A 1 89 ? -1.326 11.173 6.712 1.00 97.69 89 SER A CA 1
ATOM 677 C C . SER A 1 89 ? -1.034 12.394 7.595 1.00 97.69 89 SER A C 1
ATOM 679 O O . SER A 1 89 ? -0.805 13.488 7.080 1.00 97.69 89 SER A O 1
ATOM 681 N N . LEU A 1 90 ? -1.045 12.228 8.920 1.00 96.12 90 LEU A N 1
ATOM 682 C CA . LEU A 1 90 ? -0.896 13.325 9.883 1.00 96.12 90 LEU A CA 1
ATOM 683 C C . LEU A 1 90 ? 0.474 13.340 10.582 1.00 96.12 90 LEU A C 1
ATOM 685 O O . LEU A 1 90 ? 0.757 14.264 11.338 1.00 96.12 90 LEU A O 1
ATOM 689 N N . LYS A 1 91 ? 1.320 12.323 10.362 1.00 92.50 91 LYS A N 1
ATOM 690 C CA . LYS A 1 91 ? 2.588 12.152 11.093 1.00 92.50 91 LYS A CA 1
ATOM 691 C C . LYS A 1 91 ? 3.753 12.976 10.541 1.00 92.50 91 LYS A C 1
ATOM 693 O O . LYS A 1 91 ? 4.598 13.410 11.316 1.00 92.50 91 LYS A O 1
ATOM 698 N N . ASP A 1 92 ? 3.840 13.126 9.222 1.00 92.88 92 ASP A N 1
ATOM 699 C CA . ASP A 1 92 ? 5.015 13.672 8.533 1.00 92.88 92 ASP A CA 1
ATOM 700 C C . ASP A 1 92 ? 4.588 14.408 7.253 1.00 92.88 92 ASP A C 1
ATOM 702 O O . ASP A 1 92 ? 3.793 13.883 6.472 1.00 92.88 92 ASP A O 1
ATOM 706 N N . ALA A 1 93 ? 5.119 15.613 7.016 1.00 90.38 93 ALA A N 1
ATOM 707 C CA . ALA A 1 93 ? 4.784 16.428 5.841 1.00 90.38 93 ALA A CA 1
ATOM 708 C C . ALA A 1 93 ? 5.217 15.778 4.508 1.00 90.38 93 ALA A C 1
ATOM 710 O O . ALA A 1 93 ? 4.580 15.961 3.471 1.00 90.38 93 ALA A O 1
ATOM 711 N N . GLY A 1 94 ? 6.276 14.969 4.530 1.00 93.94 94 GLY A N 1
ATOM 712 C CA . GLY A 1 94 ? 6.714 14.121 3.425 1.00 93.94 94 GLY A CA 1
ATOM 713 C C . GLY A 1 94 ? 5.812 12.909 3.168 1.00 93.94 94 GLY A C 1
ATOM 714 O O . GLY A 1 94 ? 6.044 12.196 2.194 1.00 93.94 94 GLY A O 1
ATOM 715 N N . GLN A 1 95 ? 4.794 12.675 4.002 1.00 95.25 95 GLN A N 1
ATOM 716 C CA . GLN A 1 95 ? 3.792 11.607 3.877 1.00 95.25 95 GLN A CA 1
ATOM 717 C C . GLN A 1 95 ? 2.358 12.144 4.052 1.00 95.25 95 GLN A C 1
ATOM 719 O O . GLN A 1 95 ? 1.455 11.423 4.479 1.00 95.25 95 GLN A O 1
ATOM 724 N N . GLU A 1 96 ? 2.138 13.417 3.718 1.00 96.75 96 GLU A N 1
ATOM 725 C CA . GLU A 1 96 ? 0.855 14.106 3.907 1.00 96.75 96 GLU A CA 1
ATOM 726 C C . GLU A 1 96 ? -0.254 13.646 2.938 1.00 96.75 96 GLU A C 1
ATOM 728 O O . GLU A 1 96 ? -1.419 14.007 3.128 1.00 96.75 96 GLU A O 1
ATOM 733 N N . ARG A 1 97 ? 0.094 12.885 1.888 1.00 98.38 97 ARG A N 1
ATOM 734 C CA . ARG A 1 97 ? -0.842 12.298 0.919 1.00 98.38 97 ARG A CA 1
ATOM 735 C C . ARG A 1 97 ? -0.689 10.792 0.861 1.00 98.38 97 ARG A C 1
ATOM 737 O O . ARG A 1 97 ? 0.427 10.304 0.700 1.00 98.38 97 ARG A O 1
ATOM 744 N N . ILE A 1 98 ? -1.803 10.069 0.917 1.00 98.75 98 ILE A N 1
ATOM 745 C CA . ILE A 1 98 ? -1.833 8.612 0.774 1.00 98.75 98 ILE A CA 1
ATOM 746 C C . ILE A 1 98 ? -2.472 8.257 -0.563 1.00 98.75 98 ILE A C 1
ATOM 748 O O . ILE A 1 98 ? -3.587 8.674 -0.876 1.00 98.75 98 ILE A O 1
ATOM 752 N N . LEU A 1 99 ? -1.745 7.469 -1.347 1.00 98.81 99 LEU A N 1
ATOM 753 C CA . LEU A 1 99 ? -2.174 6.981 -2.644 1.00 98.81 99 LEU A CA 1
ATOM 754 C C . LEU A 1 99 ? -2.605 5.521 -2.533 1.00 98.81 99 LEU A C 1
ATOM 756 O O . LEU A 1 99 ? -1.884 4.703 -1.961 1.00 98.81 99 LEU A O 1
ATOM 760 N N . ALA A 1 100 ? -3.743 5.203 -3.138 1.00 98.81 100 ALA A N 1
ATOM 761 C CA . ALA A 1 100 ? -4.131 3.856 -3.515 1.00 98.81 100 ALA A CA 1
ATOM 762 C C . ALA A 1 100 ? -3.634 3.594 -4.941 1.00 98.81 100 ALA A C 1
ATOM 764 O O . ALA A 1 100 ? -4.026 4.292 -5.877 1.00 98.81 100 ALA A O 1
ATOM 765 N N . ILE A 1 101 ? -2.762 2.606 -5.099 1.00 98.88 101 ILE A N 1
ATOM 766 C CA . ILE A 1 101 ? -2.188 2.190 -6.373 1.00 98.88 101 ILE A CA 1
ATOM 767 C C . ILE A 1 101 ? -2.761 0.819 -6.717 1.00 98.88 101 ILE A C 1
ATOM 769 O O . ILE A 1 101 ? -2.419 -0.178 -6.084 1.00 98.88 101 ILE A O 1
ATOM 773 N N . ASP A 1 102 ? -3.622 0.776 -7.724 1.00 98.88 102 ASP A N 1
ATOM 774 C CA . ASP A 1 102 ? -4.152 -0.462 -8.283 1.00 98.88 102 ASP A CA 1
ATOM 775 C C . ASP A 1 102 ? -3.115 -1.001 -9.280 1.00 98.88 102 ASP A C 1
ATOM 777 O O . ASP A 1 102 ? -2.892 -0.423 -10.349 1.00 98.88 102 ASP A O 1
ATOM 781 N N . LEU A 1 103 ? -2.429 -2.080 -8.908 1.00 98.81 103 LEU A N 1
ATOM 782 C CA . LEU A 1 103 ? -1.471 -2.781 -9.760 1.00 98.81 103 LEU A CA 1
ATOM 783 C C . LEU A 1 103 ? -2.186 -3.820 -10.601 1.00 98.81 103 LEU A C 1
ATOM 785 O O . LEU A 1 103 ? -3.116 -4.458 -10.119 1.00 98.81 103 LEU A O 1
ATOM 789 N N . LYS A 1 104 ? -1.720 -4.041 -11.830 1.00 98.75 104 LYS A N 1
ATOM 790 C CA . LYS A 1 104 ? -2.146 -5.195 -12.628 1.00 98.75 104 LYS A CA 1
ATOM 791 C C . LYS A 1 104 ? -1.805 -6.471 -11.859 1.00 98.75 104 LYS A C 1
ATOM 793 O O . LYS A 1 104 ? -0.671 -6.620 -11.398 1.00 98.75 104 LYS A O 1
ATOM 798 N N . ARG A 1 105 ? -2.765 -7.385 -11.744 1.00 98.12 105 ARG A N 1
ATOM 799 C CA . ARG A 1 105 ? -2.631 -8.607 -10.940 1.00 98.12 105 ARG A CA 1
ATOM 800 C C . ARG A 1 105 ? -1.446 -9.465 -11.395 1.00 98.12 105 ARG A C 1
ATOM 802 O O . ARG A 1 105 ? -0.562 -9.754 -10.601 1.00 98.12 105 ARG A O 1
ATOM 809 N N . GLU A 1 106 ? -1.324 -9.676 -12.705 1.00 97.75 106 GLU A N 1
ATOM 810 C CA . GLU A 1 106 ? -0.184 -10.355 -13.344 1.00 97.75 106 GLU A CA 1
ATOM 811 C C . GLU A 1 106 ? 1.187 -9.717 -13.034 1.00 97.75 106 GLU A C 1
ATOM 813 O O . GLU A 1 106 ? 2.222 -10.383 -13.046 1.00 97.75 106 GLU A O 1
ATOM 818 N N . CYS A 1 107 ? 1.239 -8.405 -12.783 1.00 98.06 107 CYS A N 1
ATOM 819 C CA . CYS A 1 107 ? 2.476 -7.725 -12.406 1.00 98.06 107 CYS A CA 1
ATOM 820 C C . CYS A 1 107 ? 2.780 -7.940 -10.926 1.00 98.06 107 CYS A C 1
ATOM 822 O O . CYS A 1 107 ? 3.941 -8.111 -10.568 1.00 98.06 107 CYS A O 1
ATOM 824 N N . PHE A 1 108 ? 1.755 -7.948 -10.074 1.00 98.44 108 PHE A N 1
ATOM 825 C CA . PHE A 1 108 ? 1.915 -8.248 -8.657 1.00 98.44 108 PHE A CA 1
ATOM 826 C C . PHE A 1 108 ? 2.371 -9.692 -8.430 1.00 98.44 108 PHE A C 1
ATOM 828 O O . PHE A 1 108 ? 3.311 -9.909 -7.669 1.00 98.44 108 PHE A O 1
ATOM 835 N N . ASP A 1 109 ? 1.801 -10.654 -9.156 1.00 97.81 109 ASP A N 1
ATOM 836 C CA . ASP A 1 109 ? 2.219 -12.057 -9.083 1.00 97.81 109 ASP A CA 1
ATOM 837 C C . ASP A 1 109 ? 3.693 -12.218 -9.488 1.00 97.81 109 ASP A C 1
ATOM 839 O O . ASP A 1 109 ? 4.481 -12.792 -8.737 1.00 97.81 109 ASP A O 1
ATOM 843 N N . ARG A 1 110 ? 4.123 -11.580 -10.588 1.00 96.88 110 ARG A N 1
ATOM 844 C CA . ARG A 1 110 ? 5.542 -11.553 -10.997 1.00 96.88 110 ARG A CA 1
ATOM 845 C C . ARG A 1 110 ? 6.462 -10.877 -9.976 1.00 96.88 110 ARG A C 1
ATOM 847 O O . ARG A 1 110 ? 7.604 -11.302 -9.791 1.00 96.88 110 ARG A O 1
ATOM 854 N N . ILE A 1 111 ? 5.992 -9.826 -9.298 1.00 97.00 111 ILE A N 1
ATOM 855 C CA . ILE A 1 111 ? 6.738 -9.206 -8.192 1.00 97.00 111 ILE A CA 1
ATOM 856 C C . ILE A 1 111 ? 6.962 -10.245 -7.087 1.00 97.00 111 ILE A C 1
ATOM 858 O O . ILE A 1 111 ? 8.101 -10.401 -6.642 1.00 97.00 111 ILE A O 1
ATOM 862 N N . LEU A 1 112 ? 5.921 -10.982 -6.687 1.00 97.25 112 LEU A N 1
ATOM 863 C CA . LEU A 1 112 ? 6.012 -12.017 -5.653 1.00 97.25 112 LEU A CA 1
ATOM 864 C C . LEU A 1 112 ? 6.912 -13.193 -6.063 1.00 97.25 112 LEU A C 1
ATOM 866 O O . LEU A 1 112 ? 7.677 -13.679 -5.235 1.00 97.25 112 LEU A O 1
ATOM 870 N N . GLU A 1 113 ? 6.888 -13.610 -7.329 1.00 96.06 113 GLU A N 1
ATOM 871 C CA . GLU A 1 113 ? 7.771 -14.662 -7.863 1.00 96.06 113 GLU A CA 1
ATOM 872 C C . GLU A 1 113 ? 9.261 -14.318 -7.749 1.00 96.06 113 GLU A C 1
ATOM 874 O O . GLU A 1 113 ? 10.096 -15.198 -7.541 1.00 96.06 113 GLU A O 1
ATOM 879 N N . SER A 1 114 ? 9.600 -13.032 -7.852 1.00 93.25 114 SER A N 1
ATOM 880 C CA . SER A 1 114 ? 10.978 -12.535 -7.726 1.00 93.25 114 SER A CA 1
ATOM 881 C C . SER A 1 114 ? 11.379 -12.152 -6.294 1.00 93.25 114 SER A C 1
ATOM 883 O O . SER A 1 114 ? 12.520 -11.738 -6.052 1.00 93.25 114 SER A O 1
ATOM 885 N N . ALA A 1 115 ? 10.442 -12.245 -5.347 1.00 94.62 115 ALA A N 1
ATOM 886 C CA . ALA A 1 115 ? 10.618 -11.747 -3.997 1.00 94.62 115 ALA A CA 1
ATOM 887 C C . ALA A 1 115 ? 11.466 -12.682 -3.131 1.00 94.62 115 ALA A C 1
ATOM 889 O O . ALA A 1 115 ? 11.333 -13.903 -3.158 1.00 94.62 115 ALA A O 1
ATOM 890 N N . VAL A 1 116 ? 12.298 -12.081 -2.280 1.00 93.44 116 VAL A N 1
ATOM 891 C CA . VAL A 1 116 ? 13.014 -12.796 -1.217 1.00 93.44 116 VAL A CA 1
ATOM 892 C C . VAL A 1 116 ? 12.721 -12.172 0.138 1.00 93.44 116 VAL A C 1
ATOM 894 O O . VAL A 1 116 ? 12.583 -10.951 0.255 1.00 93.44 116 VAL A O 1
ATOM 897 N N . LEU A 1 117 ? 12.672 -12.996 1.181 1.00 92.94 117 LEU A N 1
ATOM 898 C CA . LEU A 1 117 ? 12.483 -12.521 2.545 1.00 92.94 117 LEU A CA 1
ATOM 899 C C . LEU A 1 117 ? 13.720 -11.750 3.046 1.00 92.94 117 LEU A C 1
ATOM 901 O O . LEU A 1 117 ? 14.866 -12.112 2.767 1.00 92.94 117 LEU A O 1
ATOM 905 N N . ALA A 1 118 ? 13.510 -10.664 3.793 1.00 88.75 118 ALA A N 1
ATOM 906 C CA . ALA A 1 118 ? 14.600 -9.877 4.362 1.00 88.75 118 ALA A CA 1
ATOM 907 C C . ALA A 1 118 ? 15.442 -10.688 5.371 1.00 88.75 118 ALA A C 1
ATOM 909 O O . ALA A 1 118 ? 14.911 -11.435 6.190 1.00 88.75 118 ALA A O 1
ATOM 910 N N . LYS A 1 119 ? 16.766 -10.463 5.371 1.00 72.69 119 LYS A N 1
ATOM 911 C CA . LYS A 1 119 ? 17.790 -11.252 6.097 1.00 72.69 119 LYS A CA 1
ATOM 912 C C . LYS A 1 119 ? 17.503 -11.557 7.574 1.00 72.69 119 LYS A C 1
ATOM 914 O O . LYS A 1 119 ? 17.894 -12.609 8.045 1.00 72.69 119 LYS A O 1
ATOM 919 N N . ASN A 1 120 ? 16.820 -10.668 8.296 1.00 63.53 120 ASN A N 1
ATOM 920 C CA . ASN A 1 120 ? 16.549 -10.834 9.731 1.00 63.53 120 ASN A CA 1
ATOM 921 C C . ASN A 1 120 ? 15.191 -11.493 10.038 1.00 63.53 120 ASN A C 1
ATOM 923 O O . ASN A 1 120 ? 14.794 -11.523 11.200 1.00 63.53 120 ASN A O 1
ATOM 927 N N . GLN A 1 121 ? 14.460 -11.951 9.018 1.00 65.19 121 GLN A N 1
ATOM 928 C CA . GLN A 1 121 ? 13.184 -12.663 9.163 1.00 65.19 121 GLN A CA 1
ATOM 929 C C . GLN A 1 121 ? 13.259 -14.127 8.688 1.00 65.19 121 GLN A C 1
ATOM 931 O O . GLN A 1 121 ? 12.264 -14.848 8.776 1.00 65.19 121 GLN A O 1
ATOM 936 N N . GLY A 1 122 ? 14.426 -14.554 8.187 1.00 48.22 122 GLY A N 1
ATOM 937 C CA . GLY A 1 122 ? 14.670 -15.903 7.670 1.00 48.22 122 GLY A CA 1
ATOM 938 C C . GLY A 1 122 ? 14.916 -16.971 8.736 1.00 48.22 122 GLY A C 1
ATOM 939 O O . GLY A 1 122 ? 14.682 -18.138 8.450 1.00 48.22 122 GLY A O 1
ATOM 940 N N . ASP A 1 123 ? 15.289 -16.587 9.962 1.00 40.44 123 ASP A N 1
ATOM 941 C CA . ASP A 1 123 ? 15.673 -17.534 11.014 1.00 40.44 123 ASP A CA 1
ATOM 942 C C . ASP A 1 123 ? 14.736 -17.419 12.227 1.00 40.44 123 ASP A C 1
ATOM 944 O O . ASP A 1 123 ? 14.686 -16.393 12.910 1.00 40.44 123 ASP A O 1
ATOM 948 N N . ALA A 1 124 ? 13.999 -18.495 12.517 1.00 45.72 124 ALA A N 1
ATOM 949 C CA . ALA A 1 124 ? 13.084 -18.606 13.660 1.00 45.72 124 ALA A CA 1
ATOM 950 C C . ALA A 1 124 ? 13.801 -18.664 15.031 1.00 45.72 124 ALA A C 1
ATOM 952 O O . ALA A 1 124 ? 13.150 -18.761 16.064 1.00 45.72 124 ALA A O 1
ATOM 953 N N . SER A 1 125 ? 15.135 -18.580 15.063 1.00 36.25 125 SER A N 1
ATOM 954 C CA . SER A 1 125 ? 15.948 -18.858 16.257 1.00 36.25 125 SER A CA 1
ATOM 955 C C . SER A 1 125 ? 16.590 -17.620 16.896 1.00 36.25 125 SER A C 1
ATOM 957 O O . SER A 1 125 ? 17.403 -17.756 17.803 1.00 36.25 125 SER A O 1
ATOM 959 N N . SER A 1 126 ? 16.264 -16.400 16.448 1.00 34.75 126 SER A N 1
ATOM 960 C CA . SER A 1 126 ? 16.928 -15.172 16.939 1.00 34.75 126 SER A CA 1
ATOM 961 C C . SER A 1 126 ? 15.984 -14.105 17.509 1.00 34.75 126 SER A C 1
ATOM 963 O O . SER A 1 126 ? 16.411 -12.970 17.734 1.00 34.75 126 SER A O 1
ATOM 965 N N . SER A 1 127 ? 14.701 -14.413 17.734 1.00 39.22 127 SER A N 1
ATOM 966 C CA . SER A 1 127 ? 13.727 -13.421 18.228 1.00 39.22 127 SER A CA 1
ATOM 967 C C . SER A 1 127 ? 13.709 -13.246 19.753 1.00 39.22 127 SER A C 1
ATOM 969 O O . SER A 1 127 ? 13.089 -12.302 20.234 1.00 39.22 127 SER A O 1
ATOM 971 N N . ALA A 1 128 ? 14.426 -14.074 20.519 1.00 34.00 128 ALA A N 1
ATOM 972 C CA . ALA A 1 128 ? 14.308 -14.099 21.980 1.00 34.00 128 ALA A CA 1
ATOM 973 C C . ALA A 1 128 ? 14.984 -12.931 22.729 1.00 34.00 128 ALA A C 1
ATOM 975 O O . ALA A 1 128 ? 14.890 -12.870 23.950 1.00 34.00 128 ALA A O 1
ATOM 976 N N . ASN A 1 129 ? 15.659 -11.986 22.062 1.00 32.47 129 ASN A N 1
ATOM 977 C CA . ASN A 1 129 ? 16.238 -10.848 22.782 1.00 32.47 129 ASN A CA 1
ATOM 978 C C . ASN A 1 129 ? 16.371 -9.585 21.917 1.00 32.47 129 ASN A C 1
ATOM 980 O O . ASN A 1 129 ? 17.448 -9.233 21.438 1.00 32.47 129 ASN A O 1
ATOM 984 N N . ARG A 1 130 ? 15.261 -8.871 21.708 1.00 35.44 130 ARG A N 1
ATOM 985 C CA . ARG A 1 130 ? 15.310 -7.453 21.324 1.00 35.44 130 ARG A CA 1
ATOM 986 C C . ARG A 1 130 ? 14.524 -6.620 22.328 1.00 35.44 130 ARG A C 1
ATOM 988 O O . ARG A 1 130 ? 13.333 -6.371 22.169 1.00 35.44 130 ARG A O 1
ATOM 995 N N . SER A 1 131 ? 15.240 -6.197 23.369 1.00 33.72 131 SER A N 1
ATOM 996 C CA . SER A 1 131 ? 14.839 -5.084 24.226 1.00 33.72 131 SER A CA 1
ATOM 997 C C . SER A 1 131 ? 14.607 -3.838 23.364 1.00 33.72 131 SER A C 1
ATOM 999 O O . SER A 1 131 ? 15.373 -3.547 22.440 1.00 33.72 131 SER A O 1
ATOM 1001 N N . HIS A 1 132 ? 13.487 -3.171 23.624 1.00 37.47 132 HIS A N 1
ATOM 1002 C CA . HIS A 1 132 ? 12.921 -2.104 22.815 1.00 37.47 132 HIS A CA 1
ATOM 1003 C C . HIS A 1 132 ? 13.821 -0.866 22.826 1.00 37.47 132 HIS A C 1
ATOM 1005 O O . HIS A 1 132 ? 13.929 -0.161 23.825 1.00 37.47 132 HIS A O 1
ATOM 1011 N N . ASN A 1 133 ? 14.401 -0.555 21.671 1.00 28.19 133 ASN A N 1
ATOM 1012 C CA . ASN A 1 133 ? 14.674 0.823 21.300 1.00 28.19 133 ASN A CA 1
ATOM 1013 C C . ASN A 1 133 ? 14.101 1.025 19.895 1.00 28.19 133 ASN A C 1
ATOM 1015 O O . ASN A 1 133 ? 14.762 0.782 18.883 1.00 28.19 133 ASN A O 1
ATOM 1019 N N . GLU A 1 134 ? 12.812 1.362 19.847 1.00 38.78 134 GLU A N 1
ATOM 1020 C CA . GLU A 1 134 ? 12.084 1.710 18.630 1.00 38.78 134 GLU A CA 1
ATOM 1021 C C . GLU A 1 134 ? 12.625 3.037 18.093 1.00 38.78 134 GLU A C 1
ATOM 1023 O O . GLU A 1 134 ? 12.094 4.121 18.324 1.00 38.78 134 GLU A O 1
ATOM 1028 N N . THR A 1 135 ? 13.745 2.961 17.376 1.00 31.27 135 THR A N 1
ATOM 1029 C CA . THR A 1 135 ? 14.277 4.117 16.667 1.00 31.27 135 THR A CA 1
ATOM 1030 C C . THR A 1 135 ? 13.382 4.387 15.466 1.00 31.27 135 THR A C 1
ATOM 1032 O O . THR A 1 135 ? 13.420 3.677 14.459 1.00 31.27 135 THR A O 1
ATOM 1035 N N . HIS A 1 136 ? 12.572 5.436 15.589 1.00 34.84 136 HIS A N 1
ATOM 1036 C CA . HIS A 1 136 ? 11.912 6.111 14.483 1.00 34.84 136 HIS A CA 1
ATOM 1037 C C . HIS A 1 136 ? 12.899 6.291 13.322 1.00 34.84 136 HIS A C 1
ATOM 1039 O O . HIS A 1 136 ? 13.868 7.044 13.424 1.00 34.84 136 HIS A O 1
ATOM 1045 N N . CYS A 1 137 ? 12.651 5.618 12.198 1.00 31.09 137 CYS A N 1
ATOM 1046 C CA . CYS A 1 137 ? 13.326 5.940 10.949 1.00 31.09 137 CYS A CA 1
ATOM 1047 C C . CYS A 1 137 ? 12.810 7.298 10.468 1.00 31.09 137 CYS A C 1
ATOM 1049 O O . CYS A 1 137 ? 11.854 7.374 9.701 1.00 31.09 137 CYS A O 1
ATOM 1051 N N . ASN A 1 138 ? 13.448 8.362 10.945 1.00 30.67 138 ASN A N 1
ATOM 1052 C CA . ASN A 1 138 ? 13.497 9.625 10.236 1.00 30.67 138 ASN A CA 1
ATOM 1053 C C . ASN A 1 138 ? 14.257 9.342 8.928 1.00 30.67 138 ASN A C 1
ATOM 1055 O O . ASN A 1 138 ? 15.409 8.901 8.961 1.00 30.67 138 ASN A O 1
ATOM 1059 N N . GLU A 1 139 ? 13.603 9.479 7.776 1.00 39.53 139 GLU A N 1
ATOM 1060 C CA . GLU A 1 139 ? 14.208 9.227 6.463 1.00 39.53 139 GLU A CA 1
ATOM 1061 C C . GLU A 1 139 ? 15.138 10.376 6.055 1.00 39.53 139 GLU A C 1
ATOM 1063 O O . GLU A 1 139 ? 14.944 11.047 5.045 1.00 39.53 139 GLU A O 1
ATOM 1068 N N . GLY A 1 140 ? 16.199 10.563 6.833 1.00 35.66 140 GLY A N 1
ATOM 1069 C CA . GLY A 1 140 ? 17.331 11.416 6.529 1.00 35.66 140 GLY A CA 1
ATOM 1070 C C . GLY A 1 140 ? 18.617 10.681 6.883 1.00 35.66 140 GLY A C 1
ATOM 1071 O O . GLY A 1 140 ? 18.908 10.468 8.051 1.00 35.66 140 GLY A O 1
ATOM 1072 N N . ASN A 1 141 ? 19.392 10.330 5.857 1.00 38.09 141 ASN A N 1
ATOM 1073 C CA . ASN A 1 141 ? 20.815 10.000 5.947 1.00 38.09 141 ASN A CA 1
ATOM 1074 C C . ASN A 1 141 ? 21.197 8.699 6.704 1.00 38.09 141 ASN A C 1
ATOM 1076 O O . ASN A 1 141 ? 21.523 8.704 7.888 1.00 38.09 141 ASN A O 1
ATOM 1080 N N . ARG A 1 142 ? 21.281 7.574 5.980 1.00 33.22 142 ARG A N 1
ATOM 1081 C CA . ARG A 1 142 ? 22.209 6.478 6.325 1.00 33.22 142 ARG A CA 1
ATOM 1082 C C . ARG A 1 142 ? 23.242 6.347 5.201 1.00 33.22 142 ARG A C 1
ATOM 1084 O O . ARG A 1 142 ? 22.824 6.345 4.043 1.00 33.22 142 ARG A O 1
ATOM 1091 N N . PRO A 1 143 ? 24.549 6.253 5.505 1.00 32.62 143 PRO A N 1
ATOM 1092 C CA . PRO A 1 143 ? 25.573 6.153 4.476 1.00 32.62 143 PRO A CA 1
ATOM 1093 C C . PRO A 1 143 ? 25.498 4.786 3.784 1.00 32.62 143 PRO A C 1
ATOM 1095 O O . PRO A 1 143 ? 25.356 3.745 4.428 1.00 32.62 143 PRO A O 1
ATOM 1098 N N . ASP A 1 144 ? 25.573 4.821 2.455 1.00 38.00 144 ASP A N 1
ATOM 1099 C CA . ASP A 1 144 ? 25.611 3.672 1.550 1.00 38.00 144 ASP A CA 1
ATOM 1100 C C . ASP A 1 144 ? 26.972 2.970 1.686 1.00 38.00 144 ASP A C 1
ATOM 1102 O O . ASP A 1 144 ? 27.967 3.408 1.108 1.00 38.00 144 ASP A O 1
ATOM 1106 N N . ASN A 1 145 ? 27.054 1.912 2.501 1.00 33.03 145 ASN A N 1
ATOM 1107 C CA . ASN A 1 145 ? 28.276 1.113 2.596 1.00 33.03 145 ASN A CA 1
ATOM 1108 C C . ASN A 1 145 ? 28.351 0.142 1.406 1.00 33.03 145 ASN A C 1
ATOM 1110 O O . ASN A 1 145 ? 27.917 -1.013 1.474 1.00 33.03 145 ASN A O 1
ATOM 1114 N N . ARG A 1 146 ? 28.886 0.643 0.289 1.00 46.06 146 ARG A N 1
ATOM 1115 C CA . ARG A 1 146 ? 29.254 -0.144 -0.890 1.00 46.06 146 ARG A CA 1
ATOM 1116 C C . ARG A 1 146 ? 30.496 -0.981 -0.586 1.00 46.06 146 ARG A C 1
ATOM 1118 O O . ARG A 1 146 ? 31.602 -0.464 -0.669 1.00 46.06 146 ARG A O 1
ATOM 1125 N N . ASN A 1 147 ? 30.303 -2.256 -0.239 1.00 36.19 147 ASN A N 1
ATOM 1126 C CA . ASN A 1 147 ? 31.145 -3.391 -0.668 1.00 36.19 147 ASN A CA 1
ATOM 1127 C C . ASN A 1 147 ? 30.755 -4.692 0.054 1.00 36.19 147 ASN A C 1
ATOM 1129 O O . ASN A 1 147 ? 31.400 -5.129 1.002 1.00 36.19 147 ASN A O 1
ATOM 1133 N N . SER A 1 148 ? 29.718 -5.370 -0.439 1.00 35.97 148 SER A N 1
ATOM 1134 C CA . SER A 1 148 ? 29.611 -6.825 -0.278 1.00 35.97 148 SER A CA 1
ATOM 1135 C C . SER A 1 148 ? 28.759 -7.393 -1.409 1.00 35.97 148 SER A C 1
ATOM 1137 O O . SER A 1 148 ? 27.522 -7.409 -1.354 1.00 35.97 148 SER A O 1
ATOM 1139 N N . MET A 1 149 ? 29.455 -7.818 -2.465 1.00 37.31 149 MET A N 1
ATOM 1140 C CA . MET A 1 149 ? 28.922 -8.559 -3.606 1.00 37.31 149 MET A CA 1
ATOM 1141 C C . MET A 1 149 ? 28.543 -9.968 -3.129 1.00 37.31 149 MET A C 1
ATOM 1143 O O . MET A 1 149 ? 29.279 -10.932 -3.298 1.00 37.31 149 MET A O 1
ATOM 1147 N N . ASN A 1 150 ? 27.408 -10.073 -2.444 1.00 40.44 150 ASN A N 1
ATOM 1148 C CA . ASN A 1 150 ? 26.809 -11.347 -2.078 1.00 40.44 150 ASN A CA 1
ATOM 1149 C C . ASN A 1 150 ? 25.720 -11.648 -3.124 1.00 40.44 150 ASN A C 1
ATOM 1151 O O . ASN A 1 150 ? 24.824 -10.818 -3.281 1.00 40.44 150 ASN A O 1
ATOM 1155 N N . PRO A 1 151 ? 25.739 -12.777 -3.850 1.00 40.91 151 PRO A N 1
ATOM 1156 C CA . PRO A 1 151 ? 24.782 -13.053 -4.928 1.00 40.91 151 PRO A CA 1
ATOM 1157 C C . PRO A 1 151 ? 23.307 -13.100 -4.487 1.00 40.91 151 PRO A C 1
ATOM 1159 O O . PRO A 1 151 ? 22.432 -13.049 -5.342 1.00 40.91 151 PRO A O 1
ATOM 1162 N N . ARG A 1 152 ? 23.005 -13.105 -3.175 1.00 42.81 152 ARG A N 1
ATOM 1163 C CA . ARG A 1 152 ? 21.644 -12.937 -2.610 1.00 42.81 152 ARG A CA 1
ATOM 1164 C C . ARG A 1 152 ? 21.270 -11.486 -2.250 1.00 42.81 152 ARG A C 1
ATOM 1166 O O . ARG A 1 152 ? 20.118 -11.208 -1.946 1.00 42.81 152 ARG A O 1
ATOM 1173 N N . ASN A 1 153 ? 22.217 -10.542 -2.308 1.00 50.56 153 ASN A N 1
ATOM 1174 C CA . ASN A 1 153 ? 21.959 -9.092 -2.265 1.00 50.56 153 ASN A CA 1
ATOM 1175 C C . ASN A 1 153 ? 21.484 -8.543 -3.628 1.00 50.56 153 ASN A C 1
ATOM 1177 O O . ASN A 1 153 ? 21.291 -7.333 -3.742 1.00 50.56 153 ASN A O 1
ATOM 1181 N N . SER A 1 154 ? 21.279 -9.401 -4.631 1.00 59.34 154 SER A N 1
ATOM 1182 C CA . SER A 1 154 ? 20.907 -9.061 -6.012 1.00 59.34 154 SER A CA 1
ATOM 1183 C C . SER A 1 154 ? 19.399 -8.942 -6.259 1.00 59.34 154 SER A C 1
ATOM 1185 O O . SER A 1 154 ? 19.001 -8.373 -7.271 1.00 59.34 154 SER A O 1
ATOM 1187 N N . SER A 1 155 ? 18.552 -9.458 -5.359 1.00 76.69 155 SER A N 1
ATOM 1188 C CA . SER A 1 155 ? 17.105 -9.507 -5.591 1.00 76.69 155 SER A CA 1
ATOM 1189 C C . SER A 1 155 ? 16.515 -8.106 -5.741 1.00 76.69 155 SER A C 1
ATOM 1191 O O . SER A 1 155 ? 16.678 -7.245 -4.874 1.00 76.69 155 SER A O 1
ATOM 1193 N N . GLN A 1 156 ? 15.810 -7.852 -6.838 1.00 90.94 156 GLN A N 1
ATOM 1194 C CA . GLN A 1 156 ? 15.171 -6.555 -7.070 1.00 90.94 156 GLN A CA 1
ATOM 1195 C C . GLN A 1 156 ? 13.923 -6.347 -6.200 1.00 90.94 156 GLN A C 1
ATOM 1197 O O . GLN A 1 156 ? 13.498 -5.207 -6.009 1.00 90.94 156 GLN A O 1
ATOM 1202 N N . VAL A 1 157 ? 13.396 -7.431 -5.618 1.00 96.19 157 VAL A N 1
ATOM 1203 C CA . VAL A 1 157 ? 12.233 -7.430 -4.731 1.00 96.19 157 VAL A CA 1
ATOM 1204 C C . VAL A 1 157 ? 12.590 -8.054 -3.380 1.00 96.19 157 VAL A C 1
ATOM 1206 O O . VAL A 1 157 ? 13.106 -9.170 -3.304 1.00 96.19 157 VAL A O 1
ATOM 1209 N N . VAL A 1 158 ? 12.326 -7.320 -2.297 1.00 95.81 158 VAL A N 1
ATOM 1210 C CA . VAL A 1 158 ? 12.577 -7.744 -0.911 1.00 95.81 158 VAL A CA 1
ATOM 1211 C C . VAL A 1 158 ? 11.290 -7.643 -0.104 1.00 95.81 158 VAL A C 1
ATOM 1213 O O . VAL A 1 158 ? 10.649 -6.599 -0.097 1.00 95.81 158 VAL A O 1
ATOM 1216 N N . VAL A 1 159 ? 10.932 -8.698 0.619 1.00 96.50 159 VAL A N 1
ATOM 1217 C CA . VAL A 1 159 ? 9.720 -8.767 1.442 1.00 96.50 159 VAL A CA 1
ATOM 1218 C C . VAL A 1 159 ? 10.051 -8.687 2.926 1.00 96.50 159 VAL A C 1
ATOM 1220 O O . VAL A 1 159 ? 11.041 -9.251 3.400 1.00 96.50 159 VAL A O 1
ATOM 1223 N N . GLN A 1 160 ? 9.194 -7.986 3.661 1.00 96.31 160 GLN A N 1
ATOM 1224 C CA . GLN A 1 160 ? 9.165 -7.944 5.117 1.00 96.31 160 GLN A CA 1
ATOM 1225 C C . GLN A 1 160 ? 7.750 -8.265 5.603 1.00 96.31 160 GLN A C 1
ATOM 1227 O O . GLN A 1 160 ? 6.783 -7.692 5.109 1.00 96.31 160 GLN A O 1
ATOM 1232 N N . TRP A 1 161 ? 7.643 -9.169 6.573 1.00 96.56 161 TRP A N 1
ATOM 1233 C CA . TRP A 1 161 ? 6.452 -9.362 7.390 1.00 96.56 161 TRP A CA 1
ATOM 1234 C C . TRP A 1 161 ? 6.571 -8.485 8.634 1.00 96.56 161 TRP A C 1
ATOM 1236 O O . TRP A 1 161 ? 7.426 -8.722 9.490 1.00 96.56 161 TRP A O 1
ATOM 1246 N N . ASP A 1 162 ? 5.743 -7.453 8.713 1.00 94.81 162 ASP A N 1
ATOM 1247 C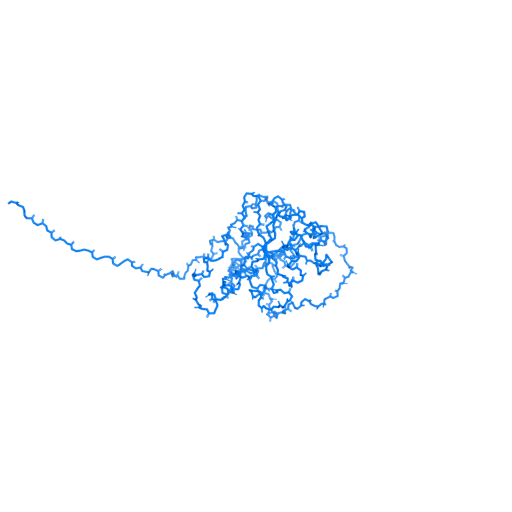 CA . ASP A 1 162 ? 5.672 -6.535 9.848 1.00 94.81 162 ASP A CA 1
ATOM 1248 C C . ASP A 1 162 ? 4.430 -6.848 10.698 1.00 94.81 162 ASP A C 1
ATOM 1250 O O . ASP A 1 162 ? 3.498 -7.478 10.200 1.00 94.81 162 ASP A O 1
ATOM 1254 N N . PRO A 1 163 ? 4.367 -6.462 11.985 1.00 94.06 163 PRO A N 1
ATOM 1255 C CA . PRO A 1 163 ? 3.161 -6.687 12.773 1.00 94.06 163 PRO A CA 1
ATOM 1256 C C . PRO A 1 163 ? 1.985 -5.902 12.185 1.00 94.06 163 PRO A C 1
ATOM 1258 O O . PRO A 1 163 ? 2.132 -4.706 11.927 1.00 94.06 163 PRO A O 1
ATOM 1261 N N . GLU A 1 164 ? 0.832 -6.549 12.018 1.00 96.44 164 GLU A N 1
ATOM 1262 C CA . GLU A 1 164 ? -0.379 -5.883 11.528 1.00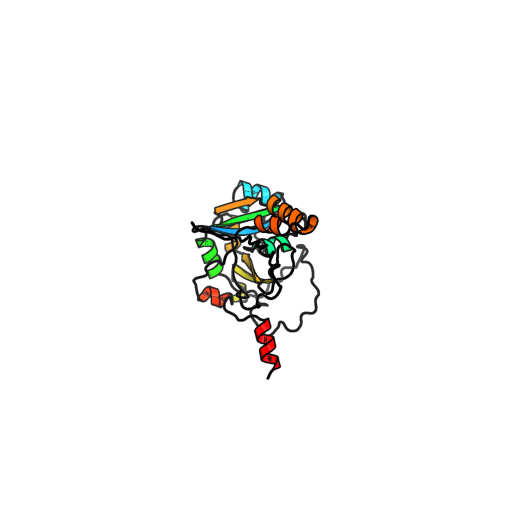 96.44 164 GLU A CA 1
ATOM 1263 C C . GLU A 1 164 ? -0.984 -4.972 12.604 1.00 96.44 164 GLU A C 1
ATOM 1265 O O . GLU A 1 164 ? -0.602 -5.017 13.787 1.00 96.44 164 GLU A O 1
ATOM 1270 N N . ARG A 1 165 ? -1.885 -4.089 12.177 1.00 97.31 165 ARG A N 1
ATOM 1271 C CA . ARG A 1 165 ? -2.607 -3.145 13.015 1.00 97.31 165 ARG A CA 1
ATOM 1272 C C . ARG A 1 165 ? -4.111 -3.239 12.827 1.00 97.31 165 ARG A C 1
ATOM 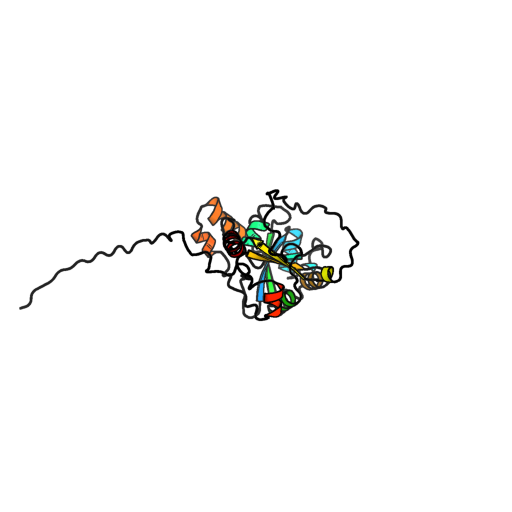1274 O O . ARG A 1 165 ? -4.590 -3.533 11.740 1.00 97.31 165 ARG A O 1
ATOM 1281 N N . ASP A 1 166 ? -4.842 -2.933 13.889 1.00 96.69 166 ASP A N 1
ATOM 1282 C CA . ASP A 1 166 ? -6.259 -2.597 13.780 1.00 96.69 166 ASP A CA 1
ATOM 1283 C C . ASP A 1 166 ? -6.454 -1.108 13.417 1.00 96.69 166 ASP A C 1
ATOM 1285 O O . ASP A 1 166 ? -5.499 -0.343 13.239 1.00 96.69 166 ASP A O 1
ATOM 1289 N N . VAL A 1 167 ? -7.713 -0.675 13.316 1.00 97.00 167 VAL A N 1
ATOM 1290 C CA . VAL A 1 167 ? -8.093 0.722 13.031 1.00 97.00 167 VAL A CA 1
ATOM 1291 C C . VAL A 1 167 ? -7.742 1.701 14.166 1.00 97.00 167 VAL A C 1
ATOM 1293 O O . VAL A 1 167 ? -7.736 2.915 13.979 1.00 97.00 167 VAL A O 1
ATOM 1296 N N . LEU A 1 168 ? -7.408 1.208 15.356 1.00 96.81 168 LEU A N 1
ATOM 1297 C CA . LEU A 1 168 ? -6.913 2.020 16.471 1.00 96.81 168 LEU A CA 1
ATOM 1298 C C . LEU A 1 168 ? -5.380 2.011 16.555 1.00 96.81 168 LEU A C 1
ATOM 1300 O O . LEU A 1 168 ? -4.809 2.661 17.427 1.00 96.81 168 LEU A O 1
ATOM 1304 N N . LEU A 1 169 ? -4.713 1.345 15.609 1.00 96.88 169 LEU A N 1
ATOM 1305 C CA . LEU A 1 169 ? -3.269 1.145 15.553 1.00 96.88 169 LEU A CA 1
ATOM 1306 C C . LEU A 1 169 ? -2.706 0.266 16.684 1.00 96.88 169 LEU A C 1
ATOM 1308 O O . LEU A 1 169 ? -1.501 0.320 16.959 1.00 96.88 169 LEU A O 1
ATOM 1312 N N . ASN A 1 170 ? -3.527 -0.597 17.286 1.00 96.69 170 ASN A N 1
ATOM 1313 C CA . ASN A 1 170 ? -3.053 -1.655 18.176 1.00 96.69 170 ASN A CA 1
ATOM 1314 C C . ASN A 1 170 ? -2.428 -2.791 17.366 1.00 96.69 170 ASN A C 1
ATOM 1316 O O . ASN A 1 170 ? -2.849 -3.086 16.249 1.00 96.69 170 ASN A O 1
ATOM 1320 N N . ARG A 1 171 ? -1.417 -3.452 17.934 1.00 95.75 171 ARG A N 1
ATOM 1321 C CA . ARG A 1 171 ? -0.748 -4.598 17.308 1.00 95.75 171 ARG A CA 1
ATOM 1322 C C . ARG A 1 171 ? -1.658 -5.830 17.305 1.00 95.75 171 ARG A C 1
ATOM 13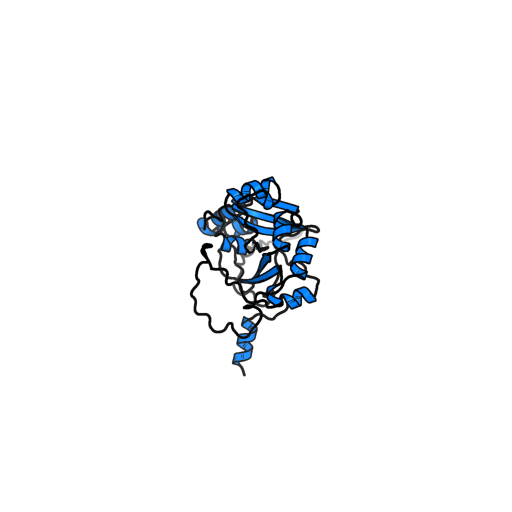24 O O . ARG A 1 171 ? -2.212 -6.184 18.339 1.00 95.75 171 ARG A O 1
ATOM 1331 N N . LEU A 1 172 ? -1.729 -6.512 16.164 1.00 93.31 172 LEU A N 1
ATOM 1332 C CA . LEU A 1 172 ? -2.454 -7.774 15.994 1.00 93.31 172 LEU A CA 1
ATOM 1333 C C . LEU A 1 172 ? -1.508 -8.995 16.035 1.00 93.31 172 LEU A C 1
ATOM 1335 O O . LEU A 1 172 ? -0.298 -8.839 15.820 1.00 93.31 172 LEU A O 1
ATOM 1339 N N . PRO A 1 173 ? -2.026 -10.212 16.316 1.00 91.50 173 PRO A N 1
ATOM 1340 C CA . PRO A 1 173 ? -1.197 -11.417 16.446 1.00 91.50 173 PRO A CA 1
ATOM 1341 C C . PRO A 1 173 ? -0.623 -11.910 15.108 1.00 91.50 173 PRO A C 1
ATOM 1343 O O . PRO A 1 173 ? 0.352 -12.651 15.090 1.00 91.50 173 PRO A O 1
ATOM 1346 N N . TYR A 1 174 ? -1.152 -11.440 13.978 1.00 92.75 174 TYR A N 1
ATOM 1347 C CA . TYR A 1 174 ? -0.669 -11.758 12.635 1.00 92.75 174 TYR A CA 1
ATOM 1348 C C . TYR A 1 174 ? 0.151 -10.611 12.015 1.00 92.75 174 TYR A C 1
ATOM 1350 O O . TYR A 1 174 ? 0.419 -9.576 12.640 1.00 92.75 174 TYR A O 1
ATOM 1358 N N . ARG A 1 175 ? 0.639 -10.826 10.793 1.00 95.44 175 ARG A N 1
ATOM 1359 C CA . ARG A 1 175 ? 1.562 -9.933 10.086 1.00 95.44 175 ARG A CA 1
ATOM 1360 C C . ARG A 1 175 ? 0.953 -9.371 8.805 1.00 95.44 175 ARG A C 1
ATOM 1362 O O . ARG A 1 175 ? 0.131 -10.021 8.159 1.00 95.44 175 ARG A O 1
ATOM 1369 N N . SER A 1 176 ? 1.438 -8.197 8.419 1.00 96.94 176 SER A N 1
ATOM 1370 C CA . SER A 1 176 ? 1.226 -7.559 7.119 1.00 96.94 176 SER A CA 1
ATOM 1371 C C . SER A 1 176 ? 2.467 -7.711 6.263 1.00 96.94 176 SER A C 1
ATOM 1373 O O . SER A 1 176 ? 3.590 -7.646 6.768 1.00 96.94 176 SER A O 1
ATOM 1375 N N . ILE A 1 177 ? 2.279 -7.827 4.953 1.00 97.75 177 ILE A N 1
ATOM 1376 C CA . ILE A 1 177 ? 3.393 -7.793 4.011 1.00 97.75 177 ILE A CA 1
ATOM 1377 C C . ILE A 1 177 ? 3.760 -6.348 3.642 1.00 97.75 177 ILE A C 1
ATOM 1379 O O . ILE A 1 177 ? 2.901 -5.513 3.345 1.00 97.75 177 ILE A O 1
ATOM 1383 N N . GLN A 1 178 ? 5.057 -6.065 3.598 1.00 97.81 178 GLN A N 1
ATOM 1384 C CA . GLN A 1 178 ? 5.633 -4.878 2.981 1.00 97.81 178 GLN A CA 1
ATOM 1385 C C . GLN A 1 178 ? 6.633 -5.321 1.910 1.00 97.81 178 GLN A C 1
ATOM 1387 O O . GLN A 1 178 ? 7.558 -6.089 2.187 1.00 97.81 178 GLN A O 1
ATOM 1392 N N . ILE A 1 179 ? 6.454 -4.834 0.683 1.00 98.31 179 ILE A N 1
ATOM 1393 C CA . ILE A 1 179 ? 7.224 -5.276 -0.485 1.00 98.31 179 ILE A CA 1
ATOM 1394 C C . ILE A 1 179 ? 8.090 -4.116 -0.969 1.00 98.31 179 ILE A C 1
ATOM 1396 O O . ILE A 1 179 ? 7.589 -3.039 -1.287 1.00 98.31 179 ILE A O 1
ATOM 1400 N N . GLY A 1 180 ? 9.400 -4.318 -0.971 1.00 97.69 180 GLY A N 1
ATOM 1401 C CA . GLY A 1 180 ? 10.403 -3.343 -1.368 1.00 97.69 180 GLY A CA 1
ATOM 1402 C C . GLY A 1 180 ? 10.887 -3.613 -2.782 1.00 97.69 180 GLY A C 1
ATOM 1403 O O . GLY A 1 180 ? 11.417 -4.688 -3.049 1.00 97.69 180 GLY A O 1
ATOM 1404 N N . LEU A 1 181 ? 10.740 -2.627 -3.661 1.00 97.00 181 LEU A N 1
ATOM 1405 C CA . LEU A 1 181 ? 11.218 -2.645 -5.040 1.00 97.00 181 LEU A CA 1
ATOM 1406 C C . LEU A 1 181 ? 12.494 -1.803 -5.167 1.00 97.00 181 LEU A C 1
ATOM 1408 O O . LEU A 1 181 ? 12.559 -0.676 -4.663 1.00 97.00 181 LEU A O 1
ATOM 1412 N N . ARG A 1 182 ? 13.495 -2.314 -5.886 1.00 94.75 182 ARG A N 1
ATOM 1413 C CA . ARG A 1 182 ? 14.737 -1.602 -6.242 1.00 94.75 182 ARG A CA 1
ATOM 1414 C C . ARG A 1 182 ? 15.219 -1.991 -7.640 1.00 94.75 182 ARG A C 1
ATOM 1416 O O . ARG A 1 182 ? 14.754 -2.976 -8.204 1.00 94.75 182 ARG A O 1
ATOM 1423 N N . GLY A 1 183 ? 16.166 -1.235 -8.191 1.00 92.94 183 GLY A N 1
ATOM 1424 C CA . GLY A 1 183 ? 16.724 -1.514 -9.519 1.00 92.94 183 GLY A CA 1
ATOM 1425 C C . GLY A 1 183 ? 15.665 -1.418 -10.620 1.00 92.94 183 GLY A C 1
ATOM 1426 O O . GLY A 1 183 ? 14.884 -0.460 -10.651 1.00 92.94 183 GLY A O 1
ATOM 1427 N N . ASP A 1 184 ? 15.619 -2.411 -11.507 1.00 93.06 184 ASP A N 1
ATOM 1428 C CA . ASP A 1 184 ? 14.713 -2.385 -12.660 1.00 93.06 184 ASP A CA 1
ATOM 1429 C C . ASP A 1 184 ? 13.250 -2.520 -12.241 1.00 93.06 184 ASP A C 1
ATOM 1431 O O . ASP A 1 184 ? 12.409 -1.809 -12.786 1.00 93.06 184 ASP A O 1
ATOM 1435 N N . ALA A 1 185 ? 12.949 -3.318 -11.209 1.00 94.75 185 ALA A N 1
ATOM 1436 C CA . ALA A 1 185 ? 11.595 -3.435 -10.665 1.00 94.75 185 ALA A CA 1
ATOM 1437 C C . ALA A 1 185 ? 11.042 -2.081 -10.181 1.00 94.75 185 ALA A C 1
ATOM 1439 O O . ALA A 1 185 ? 9.912 -1.713 -10.499 1.00 94.75 185 ALA A O 1
ATOM 1440 N N . ALA A 1 186 ? 11.847 -1.291 -9.458 1.00 95.62 186 ALA A N 1
ATOM 1441 C CA . ALA A 1 186 ? 11.444 0.058 -9.046 1.00 95.62 186 ALA A CA 1
ATOM 1442 C C . ALA A 1 186 ? 11.290 1.005 -10.244 1.00 95.62 186 ALA A C 1
ATOM 1444 O O . ALA A 1 186 ? 10.387 1.841 -10.266 1.00 95.62 186 ALA A O 1
ATOM 1445 N N . SER A 1 187 ? 12.155 0.864 -11.248 1.00 95.00 187 SER A N 1
ATOM 1446 C CA . SER A 1 187 ? 12.133 1.704 -12.447 1.00 95.00 187 SER A CA 1
ATOM 1447 C C . SER A 1 187 ? 10.899 1.438 -13.313 1.00 95.00 187 SER A C 1
ATOM 1449 O O . SER A 1 187 ? 10.224 2.384 -13.715 1.00 95.00 187 SER A O 1
ATOM 1451 N N . ALA A 1 188 ? 10.560 0.171 -13.545 1.00 95.75 188 ALA A N 1
ATOM 1452 C CA . ALA A 1 188 ? 9.358 -0.240 -14.267 1.00 95.75 188 ALA A CA 1
ATOM 1453 C C . ALA A 1 188 ? 8.077 0.158 -13.517 1.00 95.75 188 ALA A C 1
ATOM 1455 O O . ALA A 1 188 ? 7.153 0.715 -14.116 1.00 95.75 188 ALA A O 1
ATOM 1456 N N . TYR A 1 189 ? 8.054 -0.018 -12.190 1.00 97.31 189 TYR A N 1
ATOM 1457 C CA . TYR A 1 189 ? 6.975 0.483 -11.336 1.00 97.31 189 TYR A CA 1
ATOM 1458 C C . TYR A 1 189 ? 6.785 1.997 -11.495 1.00 97.31 189 TYR A C 1
ATOM 1460 O O . TYR A 1 189 ? 5.675 2.465 -11.747 1.00 97.31 189 TYR A O 1
ATOM 1468 N N . ALA A 1 190 ? 7.866 2.775 -11.399 1.00 96.94 190 ALA A N 1
ATOM 1469 C CA . ALA A 1 190 ? 7.789 4.230 -11.457 1.00 96.94 190 ALA A CA 1
ATOM 1470 C C . ALA A 1 190 ? 7.339 4.757 -12.826 1.00 96.94 190 ALA A C 1
ATOM 1472 O O . ALA A 1 190 ? 6.647 5.774 -12.884 1.00 96.94 190 ALA A O 1
ATOM 1473 N N . ARG A 1 191 ? 7.693 4.068 -13.917 1.00 96.88 191 ARG A N 1
ATOM 1474 C CA . ARG A 1 191 ? 7.217 4.376 -15.276 1.00 96.88 191 ARG A CA 1
ATOM 1475 C C . ARG A 1 191 ? 5.759 3.972 -15.525 1.00 96.88 191 ARG A C 1
ATOM 1477 O O . ARG A 1 191 ? 5.225 4.303 -16.575 1.00 96.88 191 ARG A O 1
ATOM 1484 N N . GLY A 1 192 ? 5.113 3.300 -14.570 1.00 96.75 192 GLY A N 1
ATOM 1485 C CA . GLY A 1 192 ? 3.704 2.913 -14.655 1.00 96.75 192 GLY A CA 1
ATOM 1486 C C . GLY A 1 192 ? 3.458 1.570 -15.343 1.00 96.75 192 GLY A C 1
ATOM 1487 O O . GLY A 1 192 ? 2.310 1.208 -15.568 1.00 96.75 192 GLY A O 1
ATOM 1488 N N . GLU A 1 193 ? 4.494 0.782 -15.639 1.00 97.69 193 GLU A N 1
ATOM 1489 C CA . GLU A 1 193 ? 4.344 -0.487 -16.374 1.00 97.69 193 GLU A CA 1
ATOM 1490 C C . GLU A 1 193 ? 3.463 -1.497 -15.613 1.00 97.69 193 GLU A C 1
ATOM 1492 O O . GLU A 1 193 ? 2.687 -2.256 -16.209 1.00 97.69 193 GLU A O 1
ATOM 1497 N N . TYR A 1 194 ? 3.539 -1.457 -14.279 1.00 97.75 194 TYR A N 1
ATOM 1498 C CA . TYR A 1 194 ? 2.769 -2.310 -13.370 1.00 97.75 194 TYR A CA 1
ATOM 1499 C C . TYR A 1 194 ? 1.428 -1.703 -12.951 1.00 97.75 194 TYR A C 1
ATOM 1501 O O . TYR A 1 194 ? 0.587 -2.409 -12.398 1.00 97.75 194 TYR A O 1
ATOM 1509 N N . ILE A 1 195 ? 1.236 -0.404 -13.173 1.00 98.50 195 ILE A N 1
ATOM 1510 C CA . ILE A 1 195 ? 0.177 0.386 -12.549 1.00 98.50 195 ILE A CA 1
ATOM 1511 C C . ILE A 1 195 ? -1.011 0.482 -13.504 1.00 98.50 195 ILE A C 1
ATOM 1513 O O . ILE A 1 195 ? -0.873 0.904 -14.648 1.00 98.50 195 ILE A O 1
ATOM 1517 N N . ALA A 1 196 ? -2.188 0.085 -13.028 1.00 98.56 196 ALA A N 1
ATOM 1518 C CA . ALA A 1 196 ? -3.445 0.316 -13.727 1.00 98.56 196 ALA A CA 1
ATOM 1519 C C . ALA A 1 196 ? -4.034 1.677 -13.337 1.00 98.56 196 ALA A C 1
ATOM 1521 O O . ALA A 1 196 ? -4.491 2.420 -14.206 1.00 98.56 196 ALA A O 1
ATOM 1522 N N . ARG A 1 197 ? -3.996 2.030 -12.044 1.00 98.56 197 ARG A N 1
ATOM 1523 C CA . ARG A 1 197 ? -4.567 3.285 -11.540 1.00 98.56 197 ARG A CA 1
ATOM 1524 C C . ARG A 1 197 ? -3.856 3.796 -10.286 1.00 98.56 197 ARG A C 1
ATOM 1526 O O . ARG A 1 197 ? -3.505 3.006 -9.415 1.00 98.56 197 ARG A O 1
ATOM 1533 N N . ILE A 1 198 ? -3.735 5.112 -10.148 1.00 98.75 198 ILE A N 1
ATOM 1534 C CA . ILE A 1 198 ? -3.327 5.804 -8.922 1.00 98.75 198 ILE A CA 1
ATOM 1535 C C . ILE A 1 198 ? -4.455 6.742 -8.501 1.00 98.75 198 ILE A C 1
ATOM 1537 O O . ILE A 1 198 ? -4.876 7.604 -9.268 1.00 98.75 198 ILE A O 1
ATOM 1541 N N . ALA A 1 199 ? -4.922 6.599 -7.266 1.00 98.69 199 ALA A N 1
ATOM 1542 C CA . ALA A 1 199 ? -5.929 7.464 -6.671 1.00 98.69 199 ALA A CA 1
ATOM 1543 C C . ALA A 1 199 ? -5.417 8.070 -5.372 1.00 98.69 199 ALA A C 1
ATOM 1545 O O . ALA A 1 199 ? -4.879 7.364 -4.522 1.00 98.69 199 ALA A O 1
ATOM 1546 N N . ASP A 1 200 ? -5.623 9.369 -5.200 1.00 98.62 200 ASP A N 1
ATOM 1547 C CA . ASP A 1 200 ? -5.430 10.010 -3.908 1.00 98.62 200 ASP A CA 1
ATOM 1548 C C . ASP A 1 200 ? -6.612 9.667 -2.994 1.00 98.62 200 ASP A C 1
ATOM 1550 O O . ASP A 1 200 ? -7.755 10.002 -3.296 1.00 98.62 200 ASP A O 1
ATOM 1554 N N . VAL A 1 201 ? -6.333 8.956 -1.902 1.00 98.75 201 VAL A N 1
ATOM 1555 C CA . VAL A 1 201 ? -7.329 8.489 -0.922 1.00 98.75 201 VAL A CA 1
ATOM 1556 C C . VAL A 1 201 ? -7.087 9.102 0.457 1.00 98.75 201 VAL A C 1
ATOM 1558 O O . VAL A 1 201 ? -7.564 8.585 1.467 1.00 98.75 201 VAL A O 1
ATOM 1561 N N . THR A 1 202 ? -6.340 10.208 0.513 1.00 98.69 202 THR A N 1
ATOM 1562 C CA . THR A 1 202 ? -5.958 10.885 1.762 1.00 98.69 202 THR A CA 1
ATOM 1563 C C . THR A 1 202 ? -7.164 11.184 2.651 1.00 98.69 202 THR A C 1
ATOM 1565 O O . THR A 1 202 ? -7.111 10.945 3.857 1.00 98.69 202 THR A O 1
ATOM 1568 N N . ASP A 1 203 ? -8.265 11.649 2.062 1.00 98.50 203 ASP A N 1
ATOM 1569 C CA . ASP A 1 203 ? -9.465 12.018 2.815 1.00 98.50 203 ASP A CA 1
ATOM 1570 C C . ASP A 1 203 ? -10.132 10.804 3.473 1.00 98.50 203 ASP A C 1
ATOM 1572 O O . ASP A 1 203 ? -10.597 10.914 4.602 1.00 98.50 203 ASP A O 1
ATOM 1576 N N . VAL A 1 204 ? -10.080 9.623 2.844 1.00 98.62 204 VAL A N 1
ATOM 1577 C CA . VAL A 1 204 ? -10.589 8.375 3.441 1.00 98.62 204 VAL A CA 1
ATOM 1578 C C . VAL A 1 204 ? -9.785 8.014 4.691 1.00 98.62 204 VAL A C 1
ATOM 1580 O O . VAL A 1 204 ? -10.362 7.727 5.735 1.00 98.62 204 VAL A O 1
ATOM 1583 N N . PHE A 1 205 ? -8.451 8.085 4.628 1.00 98.69 205 PHE A N 1
ATOM 1584 C CA . PHE A 1 205 ? -7.601 7.813 5.793 1.00 98.69 205 PHE A CA 1
ATOM 1585 C C . PHE A 1 205 ? -7.841 8.811 6.932 1.00 98.69 205 PHE A C 1
ATOM 1587 O O . PHE A 1 205 ? -7.907 8.412 8.095 1.00 98.69 205 PHE A O 1
ATOM 1594 N N . ARG A 1 206 ? -7.987 10.102 6.616 1.00 98.56 206 ARG A N 1
ATOM 1595 C CA . ARG A 1 206 ? -8.265 11.140 7.621 1.00 98.56 206 ARG A CA 1
ATOM 1596 C C . ARG A 1 206 ? -9.649 10.985 8.237 1.00 98.56 206 ARG A C 1
ATOM 1598 O O . ARG A 1 206 ? -9.805 11.206 9.435 1.00 98.56 206 ARG A O 1
ATOM 1605 N N . GLU A 1 207 ? -10.629 10.573 7.446 1.00 98.62 207 GLU A N 1
ATOM 1606 C CA . GLU A 1 207 ? -11.981 10.320 7.928 1.00 98.62 207 GLU A CA 1
ATOM 1607 C C . GLU A 1 207 ? -12.034 9.104 8.859 1.00 98.62 207 GLU A C 1
ATOM 1609 O O . GLU A 1 207 ? -12.594 9.190 9.952 1.00 98.62 207 GLU A O 1
ATOM 1614 N N . VAL A 1 208 ? -11.363 8.008 8.492 1.00 98.69 208 VAL A N 1
ATOM 1615 C CA . VAL A 1 208 ? -11.194 6.836 9.367 1.00 98.69 208 VAL A CA 1
ATOM 1616 C C . VAL A 1 208 ? -10.531 7.238 10.686 1.00 98.69 208 VAL A C 1
ATOM 1618 O O . VAL A 1 208 ? -11.010 6.861 11.754 1.00 98.69 208 VAL A O 1
ATOM 1621 N N . GLN A 1 209 ? -9.476 8.059 10.637 1.00 98.38 209 GLN A N 1
ATOM 1622 C CA . GLN A 1 209 ? -8.814 8.569 11.839 1.00 98.38 209 GLN A CA 1
ATOM 1623 C C . GLN A 1 209 ? -9.759 9.392 12.715 1.00 98.38 209 GLN A C 1
ATOM 1625 O O . GLN A 1 209 ? -9.783 9.210 13.935 1.00 98.38 209 GLN A O 1
ATOM 1630 N N . ARG A 1 210 ? -10.537 10.296 12.109 1.00 98.56 210 ARG A N 1
ATOM 1631 C CA . ARG A 1 210 ? -11.505 11.131 12.823 1.00 98.56 210 ARG A CA 1
ATOM 1632 C C . ARG A 1 210 ? -12.537 10.260 13.536 1.00 98.56 210 ARG A C 1
ATOM 1634 O O . ARG A 1 210 ? -12.716 10.418 14.742 1.00 98.56 210 ARG A O 1
ATOM 1641 N N . LEU A 1 211 ? -13.164 9.332 12.816 1.00 98.62 211 LEU A N 1
ATOM 1642 C CA . LEU A 1 211 ? -14.202 8.456 13.356 1.00 98.62 211 LEU A CA 1
ATOM 1643 C C . LEU A 1 211 ? -13.658 7.535 14.454 1.00 98.62 211 LEU A C 1
ATOM 1645 O O . LEU A 1 211 ? -14.180 7.554 15.566 1.00 98.62 211 LEU A O 1
ATOM 1649 N N . ALA A 1 212 ? -12.586 6.786 14.182 1.00 97.56 212 ALA A N 1
ATOM 1650 C CA . ALA A 1 212 ? -12.068 5.788 15.116 1.00 97.56 212 ALA A CA 1
ATOM 1651 C C . ALA A 1 212 ? -11.390 6.415 16.341 1.00 97.56 212 ALA A C 1
ATOM 1653 O O . ALA A 1 212 ? -11.655 6.009 17.469 1.00 97.56 212 ALA A O 1
ATOM 1654 N N . VAL A 1 213 ? -10.514 7.406 16.131 1.00 96.12 213 VAL A N 1
ATOM 1655 C CA . VAL A 1 213 ? -9.606 7.901 17.180 1.00 96.12 213 VAL A CA 1
ATOM 1656 C C . VAL A 1 213 ? -10.155 9.139 17.881 1.00 96.12 213 VAL A C 1
ATOM 1658 O O . VAL A 1 213 ? -10.019 9.261 19.095 1.00 96.12 213 VAL A O 1
ATOM 1661 N N . ARG A 1 214 ? -10.751 10.085 17.142 1.00 96.44 214 ARG A N 1
ATOM 1662 C CA . ARG A 1 214 ? -11.224 11.351 17.738 1.00 96.44 214 ARG A CA 1
ATOM 1663 C C . ARG A 1 214 ? -12.644 11.249 18.277 1.00 96.44 214 ARG A C 1
ATOM 1665 O O . ARG A 1 214 ? -12.949 11.896 19.272 1.00 96.44 214 ARG A O 1
ATOM 1672 N N . GLU A 1 215 ? -13.498 10.468 17.621 1.00 97.62 215 GLU A N 1
ATOM 1673 C CA . GLU A 1 215 ? -14.921 10.360 17.966 1.00 97.62 215 GLU A CA 1
ATOM 1674 C C . GLU A 1 215 ? -15.301 9.038 18.631 1.00 97.62 215 GLU A C 1
ATOM 1676 O O . GLU A 1 215 ? -16.419 8.922 19.127 1.00 97.62 215 GLU A O 1
ATOM 1681 N N . GLY A 1 216 ? -14.402 8.050 18.650 1.00 97.25 216 GLY A N 1
ATOM 1682 C CA . GLY A 1 216 ? -14.672 6.729 19.223 1.00 97.25 216 GLY A CA 1
ATOM 1683 C C . GLY A 1 216 ? -15.729 5.918 18.463 1.00 97.25 216 GLY A C 1
ATOM 1684 O O . GLY A 1 216 ? -16.219 4.920 18.980 1.00 97.25 216 GLY A O 1
ATOM 1685 N N . LYS A 1 217 ? -16.086 6.324 17.239 1.00 97.88 217 LYS A N 1
ATOM 1686 C CA . LYS A 1 217 ? -17.046 5.647 16.355 1.00 97.88 217 LYS A CA 1
ATOM 1687 C C . LYS A 1 217 ? -16.334 4.577 15.531 1.00 97.88 217 LYS A C 1
ATOM 1689 O O . LYS A 1 217 ? -16.179 4.698 14.314 1.00 97.88 217 LYS A O 1
ATOM 1694 N N . VAL A 1 218 ? -15.841 3.550 16.217 1.00 97.25 218 VAL A N 1
ATOM 1695 C CA . VAL A 1 218 ? -15.008 2.498 15.618 1.00 97.25 218 VAL A CA 1
ATOM 1696 C C . VAL A 1 218 ? -15.769 1.742 14.531 1.00 97.25 218 VAL A C 1
ATOM 1698 O O . VAL A 1 218 ? -15.225 1.513 13.454 1.00 97.25 218 VAL A O 1
ATOM 1701 N N . GLU A 1 219 ? -17.041 1.421 14.751 1.00 96.94 219 GLU A N 1
ATOM 1702 C CA . GLU A 1 219 ? -17.867 0.694 13.783 1.00 96.94 219 GLU A CA 1
ATOM 1703 C C . GLU A 1 219 ? -18.089 1.500 12.498 1.00 96.94 219 GLU A C 1
ATOM 1705 O O . GLU A 1 219 ? -18.060 0.937 11.406 1.00 96.94 219 GLU A O 1
ATOM 1710 N N . ASP A 1 220 ? -18.277 2.818 12.606 1.00 97.62 220 ASP A N 1
ATOM 1711 C CA . ASP A 1 220 ? -18.410 3.698 11.440 1.00 97.62 220 ASP A CA 1
ATOM 1712 C C . ASP A 1 220 ? -17.097 3.769 10.658 1.00 97.62 220 ASP A C 1
ATOM 1714 O O . ASP A 1 220 ? -17.109 3.699 9.430 1.00 97.62 220 ASP A O 1
ATOM 1718 N N . ALA A 1 221 ? -15.963 3.833 11.360 1.00 97.88 221 ALA A N 1
ATOM 1719 C CA . ALA A 1 221 ? -14.647 3.801 10.737 1.00 97.88 221 ALA A CA 1
ATOM 1720 C C . ALA A 1 221 ? -14.396 2.476 9.999 1.00 97.88 221 ALA A C 1
ATOM 1722 O O . ALA A 1 221 ? -13.939 2.495 8.858 1.00 97.88 221 ALA A O 1
ATOM 1723 N N . LEU A 1 222 ? -14.749 1.336 10.608 1.00 97.06 222 LEU A N 1
ATOM 1724 C CA . LEU A 1 222 ? -14.617 0.006 10.001 1.00 97.06 222 LEU A CA 1
ATOM 1725 C C . LEU A 1 222 ? -15.408 -0.126 8.692 1.00 97.06 222 LEU A C 1
ATOM 1727 O O . LEU A 1 222 ? -14.942 -0.791 7.774 1.00 97.06 222 LEU A O 1
ATOM 1731 N N . ARG A 1 223 ? -16.560 0.544 8.559 1.00 97.44 223 ARG A N 1
ATOM 1732 C CA . ARG A 1 223 ? -17.342 0.546 7.306 1.00 97.44 223 ARG A CA 1
ATOM 1733 C C . ARG A 1 223 ? -16.673 1.307 6.157 1.00 97.44 223 ARG A C 1
ATOM 1735 O O . ARG A 1 223 ? -17.078 1.125 5.013 1.00 97.44 223 ARG A O 1
ATOM 1742 N N . LEU A 1 224 ? -15.687 2.158 6.444 1.00 97.75 224 LEU A N 1
ATOM 1743 C CA . LEU A 1 224 ? -14.915 2.884 5.430 1.00 97.75 224 LEU A CA 1
ATOM 1744 C C . LEU A 1 224 ? -13.649 2.141 4.992 1.00 97.75 224 LEU A C 1
ATOM 1746 O O . LEU A 1 224 ? -13.022 2.548 4.009 1.00 97.75 224 LEU A O 1
ATOM 1750 N N . LEU A 1 225 ? -13.246 1.090 5.713 1.00 97.50 225 LEU A N 1
ATOM 1751 C CA . LEU A 1 225 ? -12.087 0.296 5.326 1.00 97.50 225 LEU A CA 1
ATOM 1752 C C . LEU A 1 225 ? -12.379 -0.451 4.014 1.00 97.50 225 LEU A C 1
ATOM 1754 O O . LEU A 1 225 ? -13.509 -0.887 3.776 1.00 97.50 225 LEU A O 1
ATOM 1758 N N . PRO A 1 226 ? -11.368 -0.615 3.147 1.00 96.88 226 PRO A N 1
ATOM 1759 C CA . PRO A 1 226 ? -11.493 -1.500 1.998 1.00 96.88 226 PRO A CA 1
ATOM 1760 C C . PRO A 1 226 ? -11.759 -2.941 2.458 1.00 96.88 226 PRO A C 1
ATOM 1762 O O . PRO A 1 226 ? -11.242 -3.378 3.485 1.00 96.88 226 PRO A O 1
ATOM 1765 N N . ALA A 1 227 ? -12.523 -3.697 1.667 1.00 94.88 227 ALA A N 1
ATOM 1766 C CA . ALA A 1 227 ? -12.653 -5.138 1.854 1.00 94.88 227 ALA A CA 1
ATOM 1767 C C . ALA A 1 227 ? -11.323 -5.812 1.480 1.00 94.88 227 ALA A C 1
ATOM 1769 O O . ALA A 1 227 ? -11.034 -6.034 0.302 1.00 94.88 227 ALA A O 1
ATOM 1770 N N . GLU A 1 228 ? -10.476 -6.038 2.483 1.00 96.75 228 GLU A N 1
ATOM 1771 C CA . GLU A 1 228 ? -9.202 -6.739 2.342 1.00 96.75 228 GLU A CA 1
ATOM 1772 C C . GLU A 1 228 ? -9.386 -8.220 2.658 1.00 96.75 228 GLU A C 1
ATOM 1774 O O . GLU A 1 228 ? -9.641 -8.607 3.798 1.00 96.75 228 GLU A O 1
ATOM 1779 N N . GLU A 1 229 ? -9.232 -9.047 1.633 1.00 96.50 229 GLU A N 1
ATOM 1780 C CA . GLU A 1 229 ? -9.392 -10.497 1.703 1.00 96.50 229 GLU A CA 1
ATOM 1781 C C . GLU A 1 229 ? -8.043 -11.185 1.476 1.00 96.50 229 GLU A C 1
ATOM 1783 O O . GLU A 1 229 ? -7.066 -10.548 1.069 1.00 96.50 229 GLU A O 1
ATOM 1788 N N . GLU A 1 230 ? -7.966 -12.490 1.748 1.00 96.75 230 GLU A N 1
ATOM 1789 C CA . GLU A 1 230 ? -6.775 -13.274 1.415 1.00 96.75 230 GLU A CA 1
ATOM 1790 C C . GLU A 1 230 ? -6.488 -13.190 -0.087 1.00 96.75 230 GLU A C 1
ATOM 1792 O O . GLU A 1 230 ? -7.293 -13.605 -0.919 1.00 96.75 230 GLU A O 1
ATOM 1797 N N . TYR A 1 231 ? -5.304 -12.688 -0.430 1.00 98.00 231 TYR A N 1
ATOM 1798 C CA . TYR A 1 231 ? -4.829 -12.707 -1.801 1.00 98.00 231 TYR A CA 1
ATOM 1799 C C . TYR A 1 231 ? -4.327 -14.119 -2.153 1.00 98.00 231 TYR A C 1
ATOM 1801 O O . TYR A 1 231 ? -3.416 -14.623 -1.481 1.00 98.00 231 TYR A O 1
ATOM 1809 N N . PRO A 1 232 ? -4.871 -14.770 -3.199 1.00 96.50 232 PRO A N 1
ATOM 1810 C CA . PRO A 1 232 ? -4.564 -16.161 -3.511 1.00 96.50 232 PRO A CA 1
ATOM 1811 C C . PRO A 1 232 ? -3.167 -16.294 -4.128 1.00 96.50 232 PRO A C 1
ATOM 1813 O O . PRO A 1 232 ? -2.969 -16.115 -5.328 1.00 96.50 232 PRO A O 1
ATOM 1816 N N . VAL A 1 233 ? -2.182 -16.642 -3.300 1.00 96.50 233 VAL A N 1
ATOM 1817 C CA . VAL A 1 233 ? -0.836 -17.010 -3.762 1.00 96.50 233 VAL A CA 1
ATOM 1818 C C . VAL A 1 233 ? -0.814 -18.506 -4.070 1.00 96.50 233 VAL A C 1
ATOM 1820 O O . VAL A 1 233 ? -0.616 -19.324 -3.168 1.00 96.50 233 VAL A O 1
ATOM 1823 N N . GLU A 1 234 ? -1.030 -18.861 -5.338 1.00 92.38 234 GLU A N 1
ATOM 1824 C CA . GLU A 1 234 ? -1.118 -20.257 -5.803 1.00 92.38 234 GLU A CA 1
ATOM 1825 C C . GLU A 1 234 ? 0.247 -20.959 -5.850 1.00 92.38 234 GLU A C 1
ATOM 1827 O O . GLU A 1 234 ? 0.366 -22.160 -5.594 1.00 92.38 234 GLU A O 1
ATOM 1832 N N . SER A 1 235 ? 1.305 -20.206 -6.159 1.00 95.88 235 SER A N 1
ATOM 1833 C CA . SER A 1 235 ? 2.646 -20.757 -6.319 1.00 95.88 235 SER A CA 1
ATOM 1834 C C . SER A 1 235 ? 3.225 -21.230 -4.984 1.00 95.88 235 SER A C 1
ATOM 1836 O O . SER A 1 235 ? 3.614 -20.433 -4.126 1.00 95.88 235 SER A O 1
ATOM 1838 N N . ARG A 1 236 ? 3.357 -22.552 -4.824 1.00 94.56 236 ARG A N 1
ATOM 1839 C CA . ARG A 1 236 ? 3.969 -23.166 -3.634 1.00 94.56 236 ARG A CA 1
ATOM 1840 C C . ARG A 1 236 ? 5.405 -22.687 -3.404 1.00 94.56 236 ARG A C 1
ATOM 1842 O O . ARG A 1 236 ? 5.817 -22.554 -2.254 1.00 94.56 236 ARG A O 1
ATOM 1849 N N . SER A 1 237 ? 6.165 -22.413 -4.468 1.00 94.50 237 SER A N 1
ATOM 1850 C CA . SER A 1 237 ? 7.533 -21.897 -4.333 1.00 94.50 237 SER A CA 1
ATOM 1851 C C . SER A 1 237 ? 7.545 -20.492 -3.734 1.00 94.50 237 SER A C 1
ATOM 1853 O O . SER A 1 237 ? 8.354 -20.236 -2.846 1.00 94.50 237 SER A O 1
ATOM 1855 N N . VAL A 1 238 ? 6.610 -19.621 -4.128 1.00 95.94 238 VAL A N 1
ATOM 1856 C CA . VAL A 1 238 ? 6.445 -18.283 -3.534 1.00 95.94 238 VAL A CA 1
ATOM 1857 C C . VAL A 1 238 ? 6.031 -18.391 -2.071 1.00 95.94 238 VAL A C 1
ATOM 1859 O O . VAL A 1 238 ? 6.673 -17.791 -1.209 1.00 95.94 238 VAL A O 1
ATOM 1862 N N . ARG A 1 239 ? 5.009 -19.201 -1.764 1.00 95.62 239 ARG A N 1
ATOM 1863 C CA . ARG A 1 239 ? 4.561 -19.413 -0.377 1.00 95.62 239 ARG A CA 1
ATOM 1864 C C . ARG A 1 239 ? 5.698 -19.902 0.517 1.00 95.62 239 ARG A C 1
ATOM 1866 O O . ARG A 1 239 ? 5.896 -19.368 1.608 1.00 95.62 239 ARG A O 1
ATOM 1873 N N . SER A 1 240 ? 6.489 -20.856 0.024 1.00 93.44 240 SER A N 1
ATOM 1874 C CA . SER A 1 240 ? 7.668 -21.366 0.723 1.00 93.44 240 SER A CA 1
ATOM 1875 C C . SER A 1 240 ? 8.753 -20.299 0.875 1.00 93.44 240 SER A C 1
ATOM 1877 O O . SER A 1 240 ? 9.275 -20.150 1.973 1.00 93.44 240 SER A O 1
ATOM 1879 N N . ALA A 1 241 ? 9.087 -19.544 -0.177 1.00 92.25 241 ALA A N 1
ATOM 1880 C CA . ALA A 1 241 ? 10.130 -18.513 -0.146 1.00 92.25 241 ALA A CA 1
ATOM 1881 C C . ALA A 1 241 ? 9.785 -17.346 0.793 1.00 92.25 241 ALA A C 1
ATOM 1883 O O . ALA A 1 241 ? 10.672 -16.736 1.392 1.00 92.25 241 ALA A O 1
ATOM 1884 N N . LEU A 1 242 ? 8.493 -17.051 0.943 1.00 94.12 242 LEU A N 1
ATOM 1885 C CA . LEU A 1 242 ? 7.981 -16.011 1.832 1.00 94.12 242 LEU A CA 1
ATOM 1886 C C . LEU A 1 242 ? 7.546 -16.552 3.200 1.00 94.12 242 LEU A C 1
ATOM 1888 O O . LEU A 1 242 ? 7.070 -15.777 4.032 1.00 94.12 242 LEU A O 1
ATOM 1892 N N . HIS A 1 243 ? 7.751 -17.851 3.453 1.00 94.00 243 HIS A N 1
ATOM 1893 C CA . HIS A 1 243 ? 7.418 -18.539 4.702 1.00 94.00 243 HIS A CA 1
ATOM 1894 C C . HIS A 1 243 ? 5.938 -18.349 5.102 1.00 94.00 243 HIS A C 1
ATOM 1896 O O . HIS A 1 243 ? 5.635 -18.168 6.277 1.00 94.00 243 HIS A O 1
ATOM 1902 N N . MET A 1 244 ? 5.015 -18.344 4.137 1.00 92.94 244 MET A N 1
ATOM 1903 C CA . MET A 1 244 ? 3.583 -18.093 4.382 1.00 92.94 244 MET A CA 1
ATOM 1904 C C . MET A 1 244 ? 2.902 -19.223 5.164 1.00 92.94 244 MET A C 1
ATOM 1906 O O . MET A 1 244 ? 1.943 -18.979 5.886 1.00 92.94 244 MET A O 1
ATOM 1910 N N . ASP A 1 245 ? 3.430 -20.442 5.052 1.00 89.75 245 ASP A N 1
ATOM 1911 C CA . ASP A 1 245 ? 2.882 -21.645 5.689 1.00 89.75 245 ASP A CA 1
ATOM 1912 C C . ASP A 1 245 ? 3.623 -22.021 6.993 1.00 89.75 245 ASP A C 1
ATOM 1914 O O . ASP A 1 245 ? 3.452 -23.120 7.517 1.00 89.75 245 ASP A O 1
ATOM 1918 N N . ALA A 1 246 ? 4.486 -21.136 7.511 1.00 85.31 246 ALA A N 1
ATOM 1919 C CA . ALA A 1 246 ? 5.196 -21.361 8.771 1.00 85.31 246 ALA A CA 1
ATOM 1920 C C . ALA A 1 246 ? 4.236 -21.274 9.980 1.00 85.31 246 ALA A C 1
ATOM 1922 O O . ALA A 1 246 ? 3.309 -20.458 9.956 1.00 85.31 246 ALA A O 1
ATOM 1923 N N . PRO A 1 247 ? 4.453 -22.075 11.044 1.00 77.38 247 PRO A N 1
ATOM 1924 C CA . PRO A 1 247 ? 3.636 -22.009 12.255 1.00 77.38 247 PRO A CA 1
ATOM 1925 C C . PRO A 1 247 ? 3.794 -20.659 12.959 1.00 77.38 247 PRO A C 1
ATOM 1927 O O . PRO A 1 247 ? 4.801 -19.969 12.772 1.00 77.38 247 PRO A O 1
ATOM 1930 N N . HIS A 1 248 ? 2.816 -20.309 13.802 1.00 73.06 248 HIS A N 1
ATOM 1931 C CA . HIS A 1 248 ? 2.889 -19.098 14.613 1.00 73.06 248 HIS A CA 1
ATOM 1932 C C . HIS A 1 248 ? 4.132 -19.124 15.497 1.00 73.06 248 HIS A C 1
ATOM 1934 O O . HIS A 1 248 ? 4.423 -20.105 16.181 1.00 73.06 248 HIS A O 1
ATOM 1940 N N . THR A 1 249 ? 4.857 -18.013 15.504 1.00 68.88 249 THR A N 1
ATOM 1941 C CA . THR A 1 249 ? 6.107 -17.880 16.260 1.00 68.88 249 THR A CA 1
ATOM 1942 C C . THR A 1 249 ? 5.883 -18.078 17.771 1.00 68.88 249 THR A C 1
ATOM 1944 O O . THR A 1 249 ? 6.778 -18.550 18.469 1.00 68.88 249 THR A O 1
ATOM 1947 N N . GLU A 1 250 ? 4.685 -17.759 18.274 1.00 59.25 250 GLU A N 1
ATOM 1948 C CA . GLU A 1 250 ? 4.288 -17.953 19.679 1.00 59.25 250 GLU A CA 1
ATOM 1949 C C . GLU A 1 250 ? 4.037 -19.435 20.029 1.00 59.25 250 GLU A C 1
ATOM 1951 O O . GLU A 1 250 ? 4.391 -19.865 21.126 1.00 59.25 250 GLU A O 1
ATOM 1956 N N . ASP A 1 251 ? 3.555 -20.251 19.084 1.00 54.22 251 ASP A N 1
ATOM 1957 C CA . ASP A 1 251 ? 3.312 -21.690 19.295 1.00 54.22 251 ASP A CA 1
ATOM 1958 C C . ASP A 1 251 ? 4.618 -22.495 19.426 1.00 54.22 251 ASP A C 1
ATOM 1960 O O . ASP A 1 251 ? 4.664 -23.534 20.089 1.00 54.22 251 ASP A O 1
ATOM 1964 N N . VAL A 1 252 ? 5.701 -22.017 18.804 1.00 54.94 252 VAL A N 1
ATOM 1965 C CA . VAL A 1 252 ? 7.031 -22.646 18.876 1.00 54.94 252 VAL A CA 1
ATOM 1966 C C . VAL A 1 252 ? 7.680 -22.418 20.246 1.00 54.94 252 VAL A C 1
ATOM 1968 O O . VAL A 1 252 ? 8.361 -23.304 20.757 1.00 54.94 252 VAL A O 1
ATOM 1971 N N . ALA A 1 253 ? 7.444 -21.257 20.867 1.00 48.25 253 ALA A N 1
ATOM 1972 C CA . ALA A 1 253 ? 8.010 -20.918 22.173 1.00 48.25 253 ALA A CA 1
ATOM 1973 C C . ALA A 1 253 ? 7.399 -21.742 23.320 1.00 48.25 253 ALA A C 1
ATOM 1975 O O . ALA A 1 253 ? 8.103 -22.069 24.271 1.00 48.25 253 ALA A O 1
ATOM 1976 N N . ILE A 1 254 ? 6.117 -22.111 23.214 1.00 47.75 254 ILE A N 1
ATOM 1977 C CA . ILE A 1 254 ? 5.426 -22.932 24.222 1.00 47.75 254 ILE A CA 1
ATOM 1978 C C . ILE A 1 254 ? 5.946 -24.375 24.192 1.00 47.75 254 ILE A C 1
ATOM 1980 O O . ILE A 1 254 ? 6.232 -24.944 25.238 1.00 47.75 254 ILE A O 1
ATOM 1984 N N . ARG A 1 255 ? 6.154 -24.946 22.999 1.00 47.34 255 ARG A N 1
ATOM 1985 C CA . ARG A 1 255 ? 6.637 -26.332 22.847 1.00 47.34 255 ARG A CA 1
ATOM 1986 C C . ARG A 1 255 ? 8.092 -26.533 23.279 1.00 47.34 255 ARG A C 1
ATOM 1988 O O . ARG A 1 255 ? 8.449 -27.634 23.659 1.00 47.34 255 ARG A O 1
ATOM 1995 N N . GLY A 1 256 ? 8.927 -25.494 23.220 1.00 42.88 256 GLY A N 1
ATOM 1996 C CA . GLY A 1 256 ? 10.333 -25.566 23.641 1.00 42.88 256 GLY A CA 1
ATOM 1997 C C . GLY A 1 256 ? 10.574 -25.354 25.140 1.00 42.88 256 GLY A C 1
ATOM 1998 O O . GLY A 1 256 ? 11.721 -25.406 25.568 1.00 42.88 256 GLY A O 1
ATOM 1999 N N . ALA A 1 257 ? 9.529 -25.067 25.923 1.00 45.69 257 ALA A N 1
ATOM 2000 C CA . ALA A 1 257 ? 9.617 -24.888 27.374 1.00 45.69 257 ALA A CA 1
ATOM 2001 C C . ALA A 1 257 ? 9.183 -26.139 28.166 1.00 45.69 257 ALA A C 1
ATOM 2003 O O . ALA A 1 257 ? 9.227 -26.120 29.395 1.00 45.69 257 ALA A O 1
ATOM 2004 N N . GLU A 1 258 ? 8.754 -27.198 27.471 1.00 43.47 258 GLU A N 1
ATOM 2005 C CA . GLU A 1 258 ? 8.287 -28.461 28.060 1.00 43.47 258 GLU A CA 1
ATOM 2006 C C . GLU A 1 258 ? 9.296 -29.622 27.915 1.00 43.47 258 GLU A C 1
ATOM 2008 O O . GLU A 1 258 ? 9.019 -30.707 28.424 1.00 43.47 258 GLU A O 1
ATOM 2013 N N . ASP A 1 259 ? 10.460 -29.385 27.290 1.00 37.19 259 ASP A N 1
ATOM 2014 C CA . ASP A 1 259 ? 11.555 -30.360 27.107 1.00 37.19 259 ASP A CA 1
ATOM 2015 C C . ASP A 1 259 ? 12.753 -30.106 28.045 1.00 37.19 259 ASP A C 1
ATOM 2017 O O . ASP A 1 259 ? 13.201 -28.937 28.159 1.00 37.19 259 ASP A O 1
#

Sequence (259 aa):
MAQSSDSAFSSRGSSAALSASTPLALFPERQIRASFTESTVRVYQAYSRSIAAPASQCNHFASSPGFKLGRMTWIKPSFCWMAYRAGYSLKDAGQERILAIDLKRECFDRILESAVLAKNQGDASSSANRSHNETHCNEGNRPDNRNSMNPRNSSQVVVQWDPERDVLLNRLPYRSIQIGLRGDAASAYARGEYIARIADVTDVFREVQRLAVREGKVEDALRLLPAEEEYPVESRSVRSALHMDAPHTEDVAIRGAED

Foldseek 3Di:
DDDDDDDDDDDPDDDPDPDPDDDPPPDQQFFAWAFADPWWTKWKDFFACQQQVQCQVVVFRLSHPPDDQQDWDKIFRDPQVRCLVCVLLPPDNGRVWMKIFIFTPVLVLVLLVLEAEDPVVPDLPPPPDDDDDPPPPPVDDDDDPPDDPDVVVPRQKYKDWAFGADLQRDTDLHTTIMIIGHDVRSVCRRVNVGTPHMDTCSVLSVVLCCCVPVVVNNVVSVVSGRRIDGDDNPDPVSCVRHVRVPDRSVVVVVVVVVD